Protein 2C2U (pdb70)

CATH classification: 1.20.1260.10

Secondary structure (DSSP, 8-state):
-TTGGGB-TT-SSTT-TT---TTS-HHHHHHHHHHHHHHHHHHHHHHHHHHHHHHH--STTHHHHHHHHHHHHHHHTHHHHHHHHHHHHTTB----SHHHHHHH-SSPPPSS----HHHHHHHHHHHHHHHHHHHHHHHHHHHHTT-HHHHHHHHHHHHHHHHHHHHHHHHH--TT--

Sequence (178 aa):
GGADHADAAHLGTVNNALVNHHYLEEKEFQTVAETLQRNLATTISLYLKFKKYHWDIRGRFFRDLHLAYDEFIAEIFPSIDEQAERLVALGGSPLAAPADLARYSTVQVPQETVRDARTQVADLVQDLSRVGKGYRDDSQACDEANDPVTADMYNGYAATIDKIRWMLQAIMDDERLD

Nearest PDB structures (foldseek):
  2c2f-assembly1_A  TM=1.002E+00  e=1.610E-27  Deinococcus radiodurans R1 = ATCC 13939 = DSM 20539
  1moj-assembly1_A  TM=9.124E-01  e=1.039E-08  Halobacterium salinarum
  2vxx-assembly1_B  TM=9.238E-01  e=4.835E-08  Synechococcus elongatus
  5hjf-assembly1_D  TM=8.977E-01  e=7.286E-08  Nostoc punctiforme
  6lkp-assembly1_C  TM=9.165E-01  e=3.060E-07  Leptolyngbya sp. O-77

Foldseek 3Di:
DQQPVFAQQDDPDPPRPPFAQPPFDPVLLNLLNLLLQLLLLQLVLLLLQLVLCLVQADDDCNVVRVVLSVVLNVVRVVVNVVSQVVSVVRRTHHDDDPVSSVVRYPADHDPDRDHALLVSLVNLLVSLVVSLVSLQVSLVSSVVSVRNPVSVVSVVNSVSSVVSSVVSVVVNPDPVRD

InterPro domains:
  IPR002177 DNA-binding protein Dps [PR01346] (83-99)
  IPR002177 DNA-binding protein Dps [PR01346] (107-123)
  IPR002177 DNA-binding protein Dps [PR01346] (179-197)
  IPR002177 DNA-binding protein Dps [PTHR42932] (3-206)
  IPR002177 DNA-binding protein Dps [cd01043] (63-199)
  IPR008331 Ferritin/DPS domain [PF00210] (63-203)
  IPR009078 Ferritin-like superfamily [SSF47240] (59-201)
  IPR012347 Ferritin-like [G3DSA:1.20.1260.10] (30-207)
  IPR023188 DNA-binding protein Dps, conserved site [PS00818] (83-99)

Organism: Deinococcus radiodurans (strain ATCC 13939 / DSM 20539 / JCM 16871 / CCUG 27074 / LMG 4051 / NBRC 15346 / NCIMB 9279 / VKM B-1422 / R1) (NCBI:txid243230)

Radius of gyration: 17.75 Å; Cα contacts (8 Å, |Δi|>4): 241; chains: 1; bounding box: 43×53×24 Å

Structure (mmCIF, N/CA/C/O backbone):
data_2C2U
#
_entry.id   2C2U
#
_cell.length_a   90.369
_cell.length_b   90.369
_cell.length_c   90.369
_cell.angle_alpha   90.00
_cell.angle_beta   90.00
_cell.angle_gamma   90.00
#
_symmetry.space_group_name_H-M   'P 2 3'
#
loop_
_entity.id
_entity.type
_entity.pdbx_description
1 polymer 'DNA-BINDING STRESS RESPONSE PROTEIN'
2 non-polymer 'SULFATE ION'
3 non-polymer 'ZINC ION'
4 non-polymer 'FE (III) ION'
5 water water
#
loop_
_atom_site.group_PDB
_atom_site.id
_atom_site.type_symbol
_atom_site.label_atom_id
_atom_site.label_alt_id
_atom_site.label_comp_id
_atom_site.label_asym_id
_atom_site.label_entity_id
_atom_site.label_seq_id
_atom_site.pdbx_PDB_ins_code
_atom_site.Cartn_x
_atom_site.Cartn_y
_atom_site.Cartn_z
_atom_site.occupancy
_atom_site.B_iso_or_equiv
_atom_site.auth_seq_id
_atom_site.auth_comp_id
_atom_site.auth_asym_id
_atom_site.auth_atom_id
_atom_site.pdbx_PDB_model_num
ATOM 1 N N . GLY A 1 30 ? 37.573 21.731 1.668 0.50 29.14 30 GLY A N 1
ATOM 2 C CA . GLY A 1 30 ? 36.506 22.464 2.378 0.50 27.62 30 GLY A CA 1
ATOM 3 C C . GLY A 1 30 ? 36.695 23.964 2.428 0.50 24.99 30 GLY A C 1
ATOM 4 O O . GLY A 1 30 ? 37.707 24.542 1.960 0.50 25.34 30 GLY A O 1
ATOM 5 N N . GLY A 1 31 ? 35.722 24.579 3.057 0.50 20.57 31 GLY A N 1
ATOM 6 C CA . GLY A 1 31 ? 35.622 26.024 3.091 0.50 16.95 31 GLY A CA 1
ATOM 7 C C . GLY A 1 31 ? 36.561 26.704 4.076 0.50 13.78 31 GLY A C 1
ATOM 8 O O . GLY A 1 31 ? 36.456 27.904 4.271 0.50 13.07 31 GLY A O 1
ATOM 9 N N . ALA A 1 32 ? 37.453 25.955 4.721 0.75 13.15 32 ALA A N 1
ATOM 10 C CA . ALA A 1 32 ? 38.409 26.549 5.617 0.75 11.50 32 ALA A CA 1
ATOM 11 C C . ALA A 1 32 ? 39.857 26.198 5.217 0.75 10.16 32 ALA A C 1
ATOM 12 O O . ALA A 1 32 ? 40.763 26.244 6.060 0.75 10.98 32 ALA A O 1
ATOM 14 N N . ASP A 1 33 ? 40.116 25.914 3.947 0.75 10.41 33 ASP A N 1
ATOM 15 C CA . ASP A 1 33 ? 41.471 25.533 3.582 0.75 10.55 33 ASP A CA 1
ATOM 16 C C . ASP A 1 33 ? 42.470 26.588 3.946 0.75 9.72 33 ASP A C 1
ATOM 17 O O . ASP A 1 33 ? 43.569 26.255 4.411 0.75 10.71 33 ASP A O 1
ATOM 22 N N . HIS A 1 34 ? 42.068 27.869 3.835 0.75 9.32 34 HIS A N 1
ATOM 23 C CA . HIS A 1 34 ? 42.948 29.001 4.153 0.75 8.81 34 HIS A CA 1
ATOM 24 C C . HIS A 1 34 ? 43.384 29.017 5.599 0.75 8.16 34 HIS A C 1
ATOM 25 O O . HIS A 1 34 ? 44.339 29.718 5.938 0.75 10.00 34 HIS A O 1
ATOM 32 N N . ALA A 1 35 ? 42.616 28.394 6.476 1.00 9.84 35 ALA A N 1
ATOM 33 C CA . ALA A 1 35 ? 42.902 28.363 7.934 1.00 9.44 35 ALA A CA 1
ATOM 34 C C . ALA A 1 35 ? 43.396 27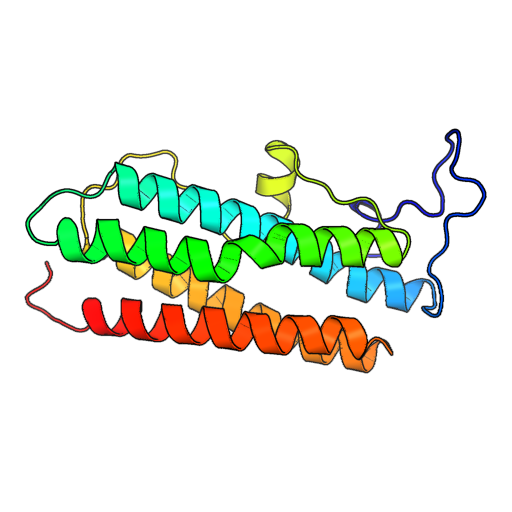.027 8.411 1.00 9.89 35 ALA A C 1
ATOM 35 O O . ALA A 1 35 ? 43.619 26.881 9.577 1.00 10.67 35 ALA A O 1
ATOM 37 N N . ASP A 1 36 ? 43.497 26.017 7.538 1.00 9.36 36 ASP A N 1
ATOM 38 C CA . ASP A 1 36 ? 43.848 24.659 7.947 1.00 9.55 36 ASP A CA 1
ATOM 39 C C . ASP A 1 36 ? 45.352 24.476 7.895 1.00 8.20 36 ASP A C 1
ATOM 40 O O . ASP A 1 36 ? 45.973 24.719 6.892 1.00 10.01 36 ASP A O 1
ATOM 45 N N . ALA A 1 37 ? 45.925 24.044 9.027 1.00 8.44 37 ALA A N 1
ATOM 46 C CA . ALA A 1 37 ? 47.360 23.835 9.141 1.00 8.70 37 ALA A CA 1
ATOM 47 C C . ALA A 1 37 ? 47.751 22.361 9.247 1.00 9.34 37 ALA A C 1
ATOM 48 O O . ALA A 1 37 ? 48.926 22.110 9.431 1.00 11.50 37 ALA A O 1
ATOM 50 N N . ALA A 1 38 ? 46.789 21.434 9.156 1.00 8.48 38 ALA A N 1
ATOM 51 C CA . ALA A 1 38 ? 47.073 20.031 9.437 1.00 9.34 38 ALA A CA 1
ATOM 52 C C . ALA A 1 38 ? 47.673 19.312 8.276 1.00 10.68 38 ALA A C 1
ATOM 53 O O . ALA A 1 38 ? 48.061 18.160 8.431 1.00 14.72 38 ALA A O 1
ATOM 55 N N . HIS A 1 39 ? 47.799 19.928 7.118 1.00 10.02 39 HIS A N 1
ATOM 56 C CA . HIS A 1 39 ? 48.236 19.253 5.893 1.00 12.06 39 HIS A CA 1
ATOM 57 C C . HIS A 1 39 ? 49.408 19.976 5.234 1.00 11.80 39 HIS A C 1
ATOM 58 O O . HIS A 1 39 ? 49.699 19.733 4.092 1.00 14.47 39 HIS A O 1
ATOM 65 N N . LEU A 1 40 ? 50.055 20.867 5.971 1.00 11.91 40 LEU A N 1
ATOM 66 C CA . LEU A 1 40 ? 51.130 21.689 5.440 1.00 12.61 40 LEU A CA 1
ATOM 67 C C . LEU A 1 40 ? 52.365 20.856 5.139 1.00 13.72 40 LEU A C 1
ATOM 68 O O . LEU A 1 40 ? 52.677 19.920 5.857 1.00 15.17 40 LEU A O 1
ATOM 73 N N . GLY A 1 41 ? 53.082 21.220 4.102 1.00 12.89 41 GLY A N 1
ATOM 74 C CA . GLY A 1 41 ? 54.415 20.670 3.799 1.00 16.41 41 GLY A CA 1
ATOM 75 C C . GLY A 1 41 ? 55.457 21.596 4.383 1.00 17.38 41 GLY A C 1
ATOM 76 O O . GLY A 1 41 ? 56.059 22.454 3.691 1.00 19.59 41 GLY A O 1
ATOM 77 N N . THR A 1 42 ? 55.646 21.435 5.704 1.00 18.95 42 THR A N 1
ATOM 78 C CA . THR A 1 42 ? 56.598 22.233 6.470 1.00 17.57 42 THR A CA 1
ATOM 79 C C . THR A 1 42 ? 57.188 21.500 7.675 1.00 14.98 42 THR A C 1
ATOM 80 O O . THR A 1 42 ? 56.819 20.404 7.966 1.00 16.57 42 THR A O 1
ATOM 84 N N . VAL A 1 43 ? 58.113 22.131 8.362 1.00 13.86 43 VAL A N 1
ATOM 85 C CA . VAL A 1 43 ? 58.819 21.592 9.560 1.00 13.57 43 VAL A CA 1
ATOM 86 C C . VAL A 1 43 ? 57.956 21.680 10.780 1.00 10.23 43 VAL A C 1
ATOM 87 O O . VAL A 1 43 ? 57.090 22.544 10.834 1.00 12.45 43 VAL A O 1
ATOM 91 N N . ASN A 1 44 ? 58.180 20.833 11.776 1.00 10.03 44 ASN A N 1
ATOM 92 C CA . ASN A 1 44 ? 57.543 20.970 13.114 1.00 8.68 44 ASN A CA 1
ATOM 93 C C . ASN A 1 44 ? 56.024 20.911 13.011 1.00 8.26 44 ASN A C 1
ATOM 94 O O . ASN A 1 44 ? 55.344 21.497 13.837 1.00 8.94 44 ASN A O 1
ATOM 99 N N . ASN A 1 45 ? 55.507 20.164 12.029 1.00 8.76 45 ASN A N 1
ATOM 100 C CA . ASN A 1 45 ? 54.099 20.108 11.768 1.00 8.79 45 ASN A CA 1
ATOM 101 C C . ASN A 1 45 ? 53.566 18.695 11.728 1.00 9.57 45 ASN A C 1
ATOM 102 O O . ASN A 1 45 ? 52.398 18.486 11.372 1.00 10.96 45 ASN A O 1
ATOM 107 N N . ALA A 1 46 ? 54.392 17.718 12.009 1.00 9.33 46 ALA A N 1
ATOM 108 C CA . ALA A 1 46 ? 54.020 16.337 11.810 1.00 10.82 46 ALA A CA 1
ATOM 109 C C . ALA A 1 46 ? 52.910 15.838 12.692 1.00 10.25 46 ALA A C 1
ATOM 110 O O . ALA A 1 46 ? 52.283 14.810 12.386 1.00 12.69 46 ALA A O 1
ATOM 112 N N . LEU A 1 47 ? 52.661 16.484 13.824 1.00 8.55 47 LEU A N 1
ATOM 113 C CA . LEU A 1 47 ? 51.643 16.047 14.768 1.00 9.30 47 LEU A CA 1
ATOM 114 C C . LEU A 1 47 ? 50.310 16.792 14.602 1.00 9.46 47 LEU A C 1
ATOM 115 O O . LEU A 1 47 ? 49.324 16.425 15.247 1.00 10.46 47 LEU A O 1
ATOM 120 N N . VAL A 1 48 ? 50.298 17.851 13.829 1.00 8.59 48 VAL A N 1
ATOM 121 C CA . VAL A 1 48 ? 49.095 18.708 13.753 1.00 7.69 48 VAL A CA 1
ATOM 122 C C . VAL A 1 48 ? 47.921 17.891 13.211 1.00 7.64 48 VAL A C 1
ATOM 123 O O . VAL A 1 48 ? 48.039 17.193 12.200 1.00 9.21 48 VAL A O 1
ATOM 127 N N . ASN A 1 49 ? 46.773 18.011 13.889 1.00 7.62 49 ASN A N 1
ATOM 128 C CA . ASN A 1 49 ? 45.587 17.331 13.487 1.00 7.84 49 ASN A CA 1
ATOM 129 C C . ASN A 1 49 ? 44.381 18.074 13.959 1.00 7.39 49 ASN A C 1
ATOM 130 O O . ASN A 1 49 ? 44.509 19.129 14.592 1.00 6.91 49 ASN A O 1
ATOM 135 N N . HIS A 1 50 ? 43.181 17.547 13.666 1.00 7.38 50 HIS A N 1
ATOM 136 C CA . HIS A 1 50 ? 41.955 18.210 14.066 1.00 7.33 50 HIS A CA 1
ATOM 137 C C . HIS A 1 50 ? 41.312 17.628 15.293 1.00 6.67 50 HIS A C 1
ATOM 138 O O . HIS A 1 50 ? 40.120 17.817 15.531 1.00 7.35 50 HIS A O 1
ATOM 145 N N . HIS A 1 51 ? 42.097 16.932 16.099 1.00 7.46 51 HIS A N 1
ATOM 146 C CA . HIS A 1 51 ? 41.634 16.517 17.418 1.00 7.57 51 HIS A CA 1
ATOM 147 C C . HIS A 1 51 ? 40.392 15.656 17.224 1.00 7.94 51 HIS A C 1
ATOM 148 O O . HIS A 1 51 ? 40.436 14.708 16.452 1.00 8.88 51 HIS A O 1
ATOM 155 N N . TYR A 1 52 ? 39.302 15.930 17.948 1.00 7.90 52 TYR A N 1
ATOM 156 C CA . TYR A 1 52 ? 38.117 15.112 17.871 1.00 7.90 52 TYR A CA 1
ATOM 157 C C . TYR A 1 52 ? 37.197 15.460 16.751 1.00 7.86 52 TYR A C 1
ATOM 158 O O . TYR A 1 52 ? 36.130 14.830 16.652 1.00 10.37 52 TYR A O 1
ATOM 167 N N . LEU A 1 53 ? 37.531 16.419 15.905 1.00 7.54 53 LEU A N 1
ATOM 168 C CA . LEU A 1 53 ? 36.673 16.801 14.751 1.00 7.26 53 LEU A CA 1
ATOM 169 C C . LEU A 1 53 ? 37.083 16.020 13.526 1.00 7.67 53 LEU A C 1
ATOM 170 O O . LEU A 1 53 ? 38.238 15.862 13.209 1.00 8.72 53 LEU A O 1
ATOM 175 N N . GLU A 1 54 ? 36.062 15.583 12.789 1.00 8.20 54 GLU A N 1
ATOM 176 C CA . GLU A 1 54 ? 36.277 15.073 11.444 1.00 9.38 54 GLU A CA 1
ATOM 177 C C . GLU A 1 54 ? 36.713 16.217 10.539 1.00 8.35 54 GLU A C 1
ATOM 178 O O . GLU A 1 54 ? 36.438 17.387 10.849 1.00 8.11 54 GLU A O 1
ATOM 189 N N . GLU A 1 55 ? 37.284 15.893 9.403 1.00 8.81 55 GLU A N 1
ATOM 190 C CA . GLU A 1 55 ? 37.775 16.926 8.503 1.00 9.22 55 GLU A CA 1
ATOM 191 C C . GLU A 1 55 ? 36.680 17.933 8.146 1.00 9.07 55 GLU A C 1
ATOM 192 O O . GLU A 1 55 ? 36.929 19.146 8.193 1.00 9.31 55 GLU A O 1
ATOM 198 N N . LYS A 1 56 ? 35.493 17.469 7.739 1.00 9.40 56 LYS A N 1
ATOM 199 C CA . LYS A 1 56 ? 34.452 18.402 7.330 1.00 10.03 56 LYS A CA 1
ATOM 200 C C . LYS A 1 56 ? 33.941 19.244 8.481 1.00 8.10 56 LYS A C 1
ATOM 201 O O . LYS A 1 56 ? 33.576 20.411 8.308 1.00 9.44 56 LYS A O 1
ATOM 207 N N . GLU A 1 57 ? 33.950 18.680 9.685 1.00 7.85 57 GLU A N 1
ATOM 208 C CA . GLU A 1 57 ? 33.560 19.413 10.873 1.00 7.01 57 GLU A CA 1
ATOM 209 C C . GLU A 1 57 ? 34.585 20.529 11.153 1.00 7.38 57 GLU A C 1
ATOM 210 O O . GLU A 1 57 ? 34.208 21.683 11.430 1.00 6.98 57 GLU A O 1
ATOM 216 N N . PHE A 1 58 ? 35.877 20.201 11.053 1.00 6.45 58 PHE A N 1
ATOM 217 C CA . PHE A 1 58 ? 36.874 21.228 11.187 1.00 6.82 58 PHE A CA 1
ATOM 218 C C . PHE A 1 58 ? 36.658 22.315 10.148 1.00 7.00 58 PHE A C 1
ATOM 219 O O . PHE A 1 58 ? 36.783 23.502 10.443 1.00 7.30 58 PHE A O 1
ATOM 227 N N . GLN A 1 59 ? 36.407 21.948 8.896 1.00 7.29 59 GLN A N 1
ATOM 228 C CA . GLN A 1 59 ? 36.212 22.970 7.882 1.00 8.24 59 GLN A CA 1
ATOM 229 C C . GLN A 1 59 ? 35.122 23.926 8.250 1.00 7.86 59 GLN A C 1
ATOM 230 O O . GLN A 1 59 ? 35.244 25.142 8.121 1.00 8.79 59 GLN A O 1
ATOM 236 N N . THR A 1 60 ? 33.994 23.394 8.746 1.00 7.63 60 THR A N 1
ATOM 237 C CA . THR A 1 60 ? 32.867 24.243 9.174 1.00 7.73 60 THR A CA 1
ATOM 238 C C . THR A 1 60 ? 33.272 25.168 10.318 1.00 6.85 60 THR A C 1
ATOM 239 O O . THR A 1 60 ? 33.089 26.388 10.275 1.00 7.19 60 THR A O 1
ATOM 243 N N . VAL A 1 61 ? 33.873 24.596 11.357 1.00 6.30 61 VAL A N 1
ATOM 244 C CA . VAL A 1 61 ? 34.211 25.375 12.529 1.00 6.05 61 VAL A CA 1
ATOM 245 C C . VAL A 1 61 ? 35.313 26.385 12.215 1.00 6.02 61 VAL A C 1
ATOM 246 O O . VAL A 1 61 ? 35.224 27.552 12.631 1.00 5.94 61 VAL A O 1
ATOM 250 N N . ALA A 1 62 ? 36.348 25.969 11.522 1.00 5.92 62 ALA A N 1
ATOM 251 C CA . ALA A 1 62 ? 37.456 26.836 11.251 1.00 6.15 62 ALA A CA 1
ATOM 252 C C . ALA A 1 62 ? 37.094 28.029 10.361 1.00 7.00 62 ALA A C 1
ATOM 253 O O . ALA A 1 62 ? 37.638 29.135 10.529 1.00 6.30 62 ALA A O 1
ATOM 255 N N . GLU A 1 63 ? 36.156 27.831 9.412 1.00 6.39 63 GLU A N 1
ATOM 256 C CA . GLU A 1 63 ? 35.716 28.966 8.605 1.00 5.98 63 GLU A CA 1
ATOM 257 C C . GLU A 1 63 ? 35.130 30.041 9.547 1.00 6.08 63 GLU A C 1
ATOM 258 O O . GLU A 1 63 ? 35.403 31.227 9.425 1.00 6.66 63 GLU A O 1
ATOM 264 N N . THR A 1 64 ? 34.362 29.591 10.537 1.00 5.38 64 THR A N 1
ATOM 265 C CA . THR A 1 64 ? 33.785 30.545 11.474 1.00 5.84 64 THR A CA 1
ATOM 266 C C . THR A 1 64 ? 34.852 31.232 12.323 1.00 5.14 64 THR A C 1
ATOM 267 O O . THR A 1 64 ? 34.782 32.454 12.547 1.00 5.41 64 THR A O 1
ATOM 271 N N . LEU A 1 65 ? 35.814 30.471 12.818 1.00 5.26 65 LEU A N 1
ATOM 272 C CA . LEU A 1 65 ? 36.820 31.063 13.700 1.00 5.10 65 LEU A CA 1
ATOM 273 C C . LEU A 1 65 ? 37.691 32.068 12.970 1.00 5.31 65 LEU A C 1
ATOM 274 O O . LEU A 1 65 ? 37.974 33.149 13.514 1.00 5.54 65 LEU A O 1
ATOM 279 N N . GLN A 1 66 ? 38.129 31.730 11.767 1.00 5.58 66 GLN A N 1
ATOM 280 C CA . GLN A 1 66 ? 38.963 32.698 11.037 1.00 5.52 66 GLN A CA 1
ATOM 281 C C . GLN A 1 66 ? 38.207 33.968 10.673 1.00 5.56 66 GLN A C 1
ATOM 282 O O . GLN A 1 66 ? 38.721 35.070 10.794 1.00 5.68 66 GLN A O 1
ATOM 288 N N . ARG A 1 67 ? 36.953 33.775 10.253 1.00 5.65 67 ARG A N 1
ATOM 289 C CA . ARG A 1 67 ? 36.115 34.945 9.910 1.00 5.76 67 ARG A CA 1
ATOM 290 C C . ARG A 1 67 ? 35.897 35.812 11.169 1.00 5.33 67 ARG A C 1
ATOM 291 O O . ARG A 1 67 ? 36.051 37.026 11.135 1.00 5.74 67 ARG A O 1
ATOM 299 N N . ASN A 1 68 ? 35.473 35.171 12.254 1.00 5.13 68 ASN A N 1
ATOM 300 C CA . ASN A 1 68 ? 35.213 35.956 13.465 1.00 5.29 68 ASN A CA 1
ATOM 301 C C . ASN A 1 68 ? 36.486 36.578 14.040 1.00 4.61 68 ASN A C 1
ATOM 302 O O . ASN A 1 68 ? 36.410 37.689 14.561 1.00 5.18 68 ASN A O 1
ATOM 307 N N . LEU A 1 69 ? 37.626 35.913 13.933 1.00 5.29 69 LEU A N 1
ATOM 308 C CA . LEU A 1 69 ? 38.884 36.505 14.376 1.00 4.87 69 LEU A CA 1
ATOM 309 C C . LEU A 1 69 ? 39.158 37.775 13.579 1.00 4.84 69 LEU A C 1
ATOM 310 O O . LEU A 1 69 ? 39.489 38.837 14.134 1.00 5.23 69 LEU A O 1
ATOM 315 N N . ALA A 1 70 ? 39.074 37.695 12.259 1.00 4.80 70 ALA A N 1
ATOM 316 C CA . ALA A 1 70 ? 39.336 38.834 11.376 1.00 5.28 70 ALA A CA 1
ATOM 317 C C . ALA A 1 70 ? 38.362 39.973 11.678 1.00 4.67 70 ALA A C 1
ATOM 318 O O . ALA A 1 70 ? 38.707 41.150 11.695 1.00 5.03 70 ALA A O 1
ATOM 320 N N . THR A 1 71 ? 37.099 39.601 11.901 1.00 4.96 71 THR A N 1
ATOM 321 C CA . THR A 1 71 ? 36.037 40.580 12.226 1.00 5.36 71 THR A CA 1
ATOM 322 C C . THR A 1 71 ? 36.326 41.283 13.576 1.00 4.92 71 THR A C 1
ATOM 323 O O . THR A 1 71 ? 36.149 42.479 13.706 1.00 5.47 71 THR A O 1
ATOM 327 N N . THR A 1 72 ? 36.749 40.509 14.594 1.00 4.93 72 THR A N 1
ATOM 328 C CA . THR A 1 72 ? 37.019 41.055 15.912 1.00 4.47 72 THR A CA 1
ATOM 329 C C . THR A 1 72 ? 38.176 42.059 15.839 1.00 4.83 72 THR A C 1
ATOM 330 O O . THR A 1 72 ? 38.121 43.158 16.431 1.00 5.03 72 THR A O 1
ATOM 334 N N . ILE A 1 73 ? 39.267 41.657 15.189 1.00 4.75 73 ILE A N 1
ATOM 335 C CA . ILE A 1 73 ? 40.424 42.531 15.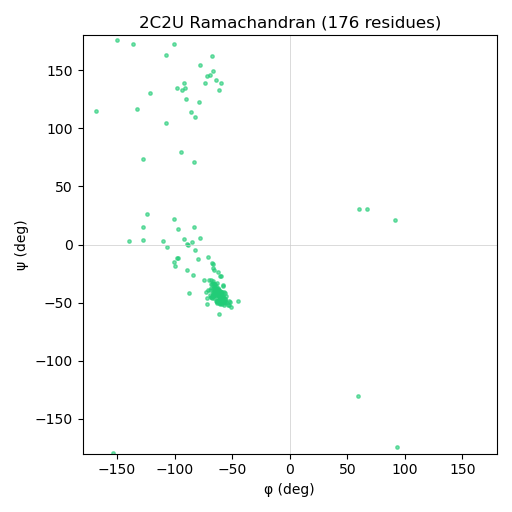048 1.00 4.51 73 ILE A CA 1
ATOM 336 C C . ILE A 1 73 ? 39.993 43.785 14.304 1.00 5.01 73 ILE A C 1
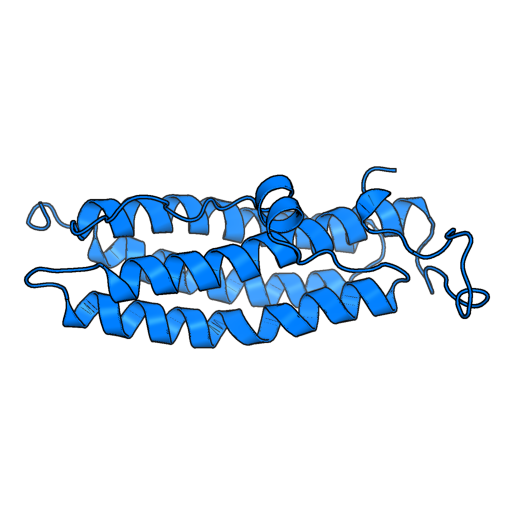ATOM 337 O O . ILE A 1 73 ? 40.36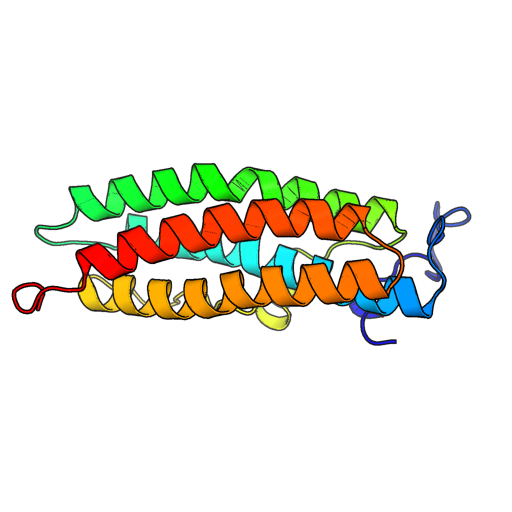2 44.894 14.665 1.00 4.83 73 ILE A O 1
ATOM 342 N N . SER A 1 74 ? 39.178 43.634 13.258 1.00 5.10 74 SER A N 1
ATOM 343 C CA . SER A 1 74 ? 38.678 44.770 12.504 1.00 4.94 74 SER A CA 1
ATOM 344 C C . SER A 1 74 ? 37.778 45.672 13.331 1.00 4.77 74 SER A C 1
ATOM 345 O O . SER A 1 74 ? 37.857 46.878 13.188 1.00 5.47 74 SER A O 1
ATOM 348 N N . LEU A 1 75 ? 36.965 45.105 14.227 1.00 5.17 75 LEU A N 1
ATOM 349 C CA . LEU A 1 75 ? 36.177 45.933 15.127 1.00 5.36 75 LEU A CA 1
ATOM 350 C C . LEU A 1 75 ? 37.073 46.699 16.090 1.00 4.92 75 LEU A C 1
ATOM 351 O O . LEU A 1 75 ? 36.778 47.872 16.384 1.00 5.48 75 LEU A O 1
ATOM 356 N N . TYR A 1 76 ? 38.110 46.098 16.600 1.00 5.27 76 TYR A N 1
ATOM 357 C CA . TYR A 1 76 ? 39.123 46.874 17.389 1.00 4.93 76 TYR A CA 1
ATOM 358 C C . TYR A 1 76 ? 39.623 48.043 16.625 1.00 5.03 76 TYR A C 1
ATOM 359 O O . TYR A 1 76 ? 39.607 49.180 17.124 1.00 5.39 76 TYR A O 1
ATOM 368 N N . LEU A 1 77 ? 40.072 47.817 15.397 1.00 5.04 77 LEU A N 1
ATOM 369 C CA . LEU A 1 77 ? 40.663 48.895 14.613 1.00 5.09 77 LEU A CA 1
ATOM 370 C C . LEU A 1 77 ? 39.635 49.966 14.293 1.00 5.26 77 LEU A C 1
ATOM 371 O O . LEU A 1 77 ? 39.930 51.173 14.279 1.00 5.55 77 LEU A O 1
ATOM 376 N N . LYS A 1 78 ? 38.382 49.545 14.018 1.00 5.22 78 LYS A N 1
ATOM 377 C CA . LYS A 1 78 ? 37.298 50.494 13.671 1.00 4.61 78 LYS A CA 1
ATOM 378 C C . LYS A 1 78 ? 36.849 51.300 14.883 1.00 4.97 78 LYS A C 1
ATOM 379 O O . LYS A 1 78 ? 36.675 52.511 14.741 1.00 5.25 78 LYS A O 1
ATOM 385 N N . PHE A 1 79 ? 36.632 50.651 16.013 1.00 4.87 79 PHE A N 1
ATOM 386 C CA . PHE A 1 79 ? 36.315 51.385 17.214 1.00 4.67 79 PHE A CA 1
ATOM 387 C C . PHE A 1 79 ? 37.431 52.384 17.513 1.00 4.53 79 PHE A C 1
ATOM 388 O O . PHE A 1 79 ? 37.141 53.519 17.905 1.00 5.04 79 PHE A O 1
ATOM 396 N N . LYS A 1 80 ? 38.701 52.005 17.334 1.00 4.39 80 LYS A N 1
ATOM 397 C CA . LYS A 1 80 ? 39.779 52.950 17.598 1.00 5.40 80 LYS A CA 1
ATOM 398 C C . LYS A 1 80 ? 39.738 54.104 16.606 1.00 5.20 80 LYS A C 1
ATOM 399 O O . LYS A 1 80 ? 39.876 55.270 17.009 1.00 5.44 80 LYS A O 1
ATOM 405 N N . LYS A 1 81 ? 39.576 53.817 15.322 1.00 5.12 81 LYS A N 1
ATOM 406 C CA . LYS A 1 81 ? 39.575 54.931 14.364 1.00 6.24 81 LYS A CA 1
ATOM 407 C C . LYS A 1 81 ? 38.419 55.868 14.614 1.00 5.49 81 LYS A C 1
ATOM 408 O O . LYS A 1 81 ? 38.604 57.073 14.595 1.00 5.51 81 LYS A O 1
ATOM 414 N N . TYR A 1 82 ? 37.259 55.408 14.914 1.00 5.08 82 TYR A N 1
ATOM 415 C CA . TYR A 1 82 ? 36.158 56.286 15.241 1.00 5.31 82 TYR A CA 1
ATOM 416 C C . TYR A 1 82 ? 36.355 57.009 16.572 1.00 5.08 82 TYR A C 1
ATOM 417 O O . TYR A 1 82 ? 35.995 58.183 16.680 1.00 5.83 82 TYR A O 1
ATOM 426 N N . HIS A 1 83 ? 36.988 56.365 17.549 1.00 4.86 83 HIS A N 1
ATOM 427 C CA . HIS A 1 83 ? 37.333 57.005 18.817 1.00 5.60 83 HIS A CA 1
ATOM 428 C C . HIS A 1 83 ? 38.378 58.114 18.606 1.00 5.51 83 HIS A C 1
ATOM 429 O O . HIS A 1 83 ? 38.315 59.155 19.276 1.00 5.84 83 HIS A O 1
ATOM 436 N N . TRP A 1 84 ? 39.329 57.926 17.687 1.00 5.29 84 TRP A N 1
ATOM 437 C CA . TRP A 1 84 ? 40.315 58.945 17.406 1.00 5.24 84 TRP A CA 1
ATOM 438 C C . TRP A 1 84 ? 39.741 60.117 16.605 1.00 5.35 84 TRP A C 1
ATOM 439 O O . TRP A 1 84 ? 40.170 61.249 16.794 1.00 5.53 84 TRP A O 1
ATOM 450 N N . ASP A 1 85 ? 38.727 59.823 15.770 1.00 4.96 85 ASP A N 1
ATOM 451 C CA . ASP A 1 85 ? 38.225 60.797 14.795 1.00 5.24 85 ASP A CA 1
ATOM 452 C C . ASP A 1 85 ? 36.968 61.541 15.193 1.00 5.47 85 ASP A C 1
ATOM 453 O O . ASP A 1 85 ? 36.707 62.603 14.656 1.00 5.84 85 ASP A O 1
ATOM 458 N N . ILE A 1 86 ? 36.196 61.050 16.168 1.00 5.29 86 ILE A N 1
ATOM 459 C CA . ILE A 1 86 ? 34.950 61.709 16.539 1.00 5.32 86 ILE A CA 1
ATOM 460 C C . ILE A 1 86 ? 35.272 63.154 16.992 1.00 5.05 86 ILE A C 1
ATOM 461 O O . ILE A 1 86 ? 36.204 63.417 17.748 1.00 5.15 86 ILE A O 1
ATOM 466 N N . ARG A 1 87 ? 34.400 64.075 16.565 1.00 5.38 87 ARG A N 1
ATOM 467 C CA . ARG A 1 87 ? 34.406 65.428 17.056 1.00 5.62 87 ARG A CA 1
ATOM 468 C C . ARG A 1 87 ? 32.961 65.855 17.330 1.00 5.95 87 ARG A C 1
ATOM 469 O O . ARG A 1 87 ? 32.012 65.153 16.945 1.00 7.42 87 ARG A O 1
ATOM 477 N N . GLY A 1 88 ? 32.812 67.020 17.932 1.00 5.76 88 GLY A N 1
ATOM 478 C CA . GLY A 1 88 ? 31.511 67.582 18.258 1.00 6.52 88 GLY A CA 1
ATOM 479 C C . GLY A 1 88 ? 31.074 67.234 19.652 1.00 6.10 88 GLY A C 1
ATOM 480 O O . GLY A 1 88 ? 31.801 66.637 20.450 1.00 6.51 88 GLY A O 1
ATOM 481 N N . ARG A 1 89 ? 29.832 67.632 19.953 1.00 6.64 89 ARG A N 1
ATOM 482 C CA . ARG A 1 89 ? 29.359 67.682 21.326 1.00 7.99 89 ARG A CA 1
ATOM 483 C C . ARG A 1 89 ? 29.123 66.317 21.969 1.00 8.16 89 ARG A C 1
ATOM 484 O O . ARG A 1 89 ? 28.978 66.252 23.181 1.00 8.85 89 ARG A O 1
ATOM 492 N N . PHE A 1 90 ? 29.143 65.230 21.179 1.00 7.41 90 PHE A N 1
ATOM 493 C CA . PHE A 1 90 ? 29.067 63.858 21.670 1.00 8.07 90 PHE A CA 1
ATOM 494 C C . PHE A 1 90 ? 30.440 63.196 21.800 1.00 6.75 90 PHE A C 1
ATOM 495 O O . PHE A 1 90 ? 30.528 62.012 22.041 1.00 6.99 90 PHE A O 1
ATOM 503 N N . PHE A 1 91 ? 31.512 63.987 21.729 1.00 6.54 91 PHE A N 1
ATOM 504 C CA . PHE A 1 91 ? 32.829 63.478 21.866 1.00 6.19 91 PHE A CA 1
ATOM 505 C C . PHE A 1 91 ? 33.011 62.620 23.099 1.00 6.74 91 PHE A C 1
ATOM 506 O O . PHE A 1 91 ? 33.517 61.497 23.019 1.00 7.07 91 PHE A O 1
ATOM 514 N N . ARG A 1 92 ? 32.664 63.114 24.285 1.00 6.21 92 ARG A N 1
ATOM 515 C CA . ARG A 1 92 ? 32.906 62.301 25.482 1.00 8.24 92 ARG A CA 1
ATOM 516 C C . ARG A 1 92 ? 32.082 61.069 25.480 1.00 7.94 92 ARG A C 1
ATOM 517 O O . ARG A 1 92 ? 32.550 59.985 25.866 1.00 10.38 92 ARG A O 1
ATOM 532 N N . ASP A 1 93 ? 30.815 61.167 25.066 1.00 7.08 93 ASP A N 1
ATOM 533 C CA . ASP A 1 93 ? 29.930 59.993 25.026 1.00 7.52 93 ASP A CA 1
ATOM 534 C C . ASP A 1 93 ? 30.579 58.852 24.237 1.00 6.59 93 ASP A C 1
ATOM 535 O O . ASP A 1 93 ? 30.664 57.719 24.694 1.00 8.25 93 ASP A O 1
ATOM 540 N N . LEU A 1 94 ? 31.014 59.177 23.034 1.00 6.26 94 LEU A N 1
ATOM 541 C CA . LEU A 1 94 ? 31.442 58.147 22.100 1.00 5.26 94 LEU A CA 1
ATOM 542 C C . LEU A 1 94 ? 32.905 57.779 22.247 1.00 5.57 94 LEU A C 1
ATOM 543 O O . LEU A 1 94 ? 33.261 56.602 22.187 1.00 5.98 94 LEU A O 1
ATOM 548 N N . HIS A 1 95 ? 33.781 58.763 22.443 1.00 5.38 95 HIS A N 1
ATOM 549 C CA . HIS A 1 95 ? 35.178 58.489 22.656 1.00 5.93 95 HIS A CA 1
ATOM 550 C C . HIS A 1 95 ? 35.355 57.456 23.778 1.00 5.48 95 HIS A C 1
ATOM 551 O O . HIS A 1 95 ? 36.077 56.467 23.645 1.00 6.28 95 HIS A O 1
ATOM 558 N N . LEU A 1 96 ? 34.674 57.713 24.902 1.00 5.78 96 LEU A N 1
ATOM 559 C CA . LEU A 1 96 ? 34.795 56.797 26.065 1.00 5.25 96 LEU A CA 1
ATOM 560 C C . LEU A 1 96 ? 34.056 55.510 25.799 1.00 4.72 96 LEU A C 1
ATOM 561 O O . LEU A 1 96 ? 34.574 54.442 26.138 1.00 5.85 96 LEU A O 1
ATOM 570 N N . ALA A 1 97 ? 32.886 55.532 25.201 1.00 5.22 97 ALA A N 1
ATOM 571 C CA . ALA A 1 97 ? 32.124 54.296 24.979 1.00 5.36 97 ALA A CA 1
ATOM 572 C C . ALA A 1 97 ? 32.907 53.338 24.131 1.00 5.05 97 ALA A C 1
ATOM 573 O O . ALA A 1 97 ? 32.963 52.145 24.399 1.00 5.01 97 ALA A O 1
ATOM 575 N N . TYR A 1 98 ? 33.517 53.828 23.035 1.00 5.24 98 TYR A N 1
ATOM 576 C CA . TYR A 1 98 ? 34.256 52.928 22.146 1.00 5.14 98 TYR A CA 1
ATOM 577 C C . TYR A 1 98 ? 35.357 52.242 22.868 1.00 4.74 98 TYR A C 1
ATOM 578 O O . TYR A 1 98 ? 35.604 51.056 22.584 1.00 5.41 98 TYR A O 1
ATOM 587 N N . ASP A 1 99 ? 36.096 52.914 23.738 1.00 5.12 99 ASP A N 1
ATOM 588 C CA . ASP A 1 99 ? 37.118 52.247 24.520 1.00 5.62 99 ASP A CA 1
ATOM 589 C C . ASP A 1 99 ? 36.550 51.196 25.441 1.00 5.02 99 ASP A C 1
ATOM 590 O O . ASP A 1 99 ? 37.140 50.116 25.611 1.00 5.94 99 ASP A O 1
ATOM 599 N N . GLU A 1 100 ? 35.391 51.437 26.048 1.00 5.29 100 GLU A N 1
ATOM 600 C CA . GLU A 1 100 ? 34.750 50.424 26.883 1.00 6.10 100 GLU A CA 1
ATOM 601 C C . GLU A 1 100 ? 34.376 49.222 26.062 1.00 5.54 100 GLU A C 1
ATOM 602 O O . GLU A 1 100 ? 34.538 48.073 26.494 1.00 5.92 100 GLU A O 1
ATOM 613 N N . PHE A 1 101 ? 33.865 49.444 24.849 1.00 5.01 101 PHE A N 1
ATOM 614 C CA . PHE A 1 101 ? 33.461 48.333 23.978 1.00 5.41 101 PHE A CA 1
ATOM 615 C C . PHE A 1 101 ? 34.672 47.509 23.536 1.00 5.31 101 PHE A C 1
ATOM 616 O O . PHE A 1 101 ? 34.617 46.294 23.530 1.00 5.86 101 PHE A O 1
ATOM 624 N N . ILE A 1 102 ? 35.771 48.180 23.212 1.00 5.08 102 ILE A N 1
ATOM 625 C CA . ILE A 1 102 ? 37.007 47.491 22.905 1.00 5.43 102 ILE A CA 1
ATOM 626 C C . ILE A 1 102 ? 37.404 46.593 24.065 1.00 5.84 102 ILE A C 1
ATOM 627 O O . ILE A 1 102 ? 37.797 45.450 23.875 1.00 6.20 102 ILE A O 1
ATOM 632 N N . ALA A 1 103 ? 37.357 47.105 25.295 1.00 5.90 103 ALA A N 1
ATOM 633 C CA . ALA A 1 103 ? 37.746 46.313 26.445 1.00 6.45 103 ALA A CA 1
ATOM 634 C C . ALA A 1 103 ? 36.922 45.029 26.566 1.00 6.74 103 ALA A C 1
ATOM 635 O O . ALA A 1 103 ? 37.438 44.001 26.962 1.00 8.10 103 ALA A O 1
ATOM 637 N N . GLU A 1 104 ? 35.651 45.113 26.206 1.00 5.75 104 GLU A N 1
ATOM 638 C CA . GLU A 1 104 ? 34.769 43.951 26.240 1.00 6.71 104 GLU A CA 1
ATOM 639 C C . GLU A 1 104 ? 35.136 42.946 25.185 1.00 6.39 104 GLU A C 1
ATOM 640 O O . GLU A 1 104 ? 35.065 41.733 25.480 1.00 8.73 104 GLU A O 1
ATOM 656 N N . ILE A 1 105 ? 35.433 43.359 23.962 1.00 5.79 105 ILE A N 1
ATOM 657 C CA . ILE A 1 105 ? 35.651 42.409 22.861 1.00 5.20 105 ILE A CA 1
ATOM 658 C C . ILE A 1 105 ? 37.092 41.954 22.733 1.00 6.17 105 ILE A C 1
ATOM 659 O O . ILE A 1 105 ? 37.380 40.923 22.136 1.00 6.08 105 ILE A O 1
ATOM 664 N N . PHE A 1 106 ? 38.058 42.721 23.251 1.00 5.42 106 PHE A N 1
ATOM 665 C CA . PHE A 1 106 ? 39.449 42.457 22.938 1.00 5.41 106 PHE A CA 1
ATOM 666 C C . PHE A 1 106 ? 39.917 41.075 23.365 1.00 5.38 106 PHE A C 1
ATOM 667 O O . PHE A 1 106 ? 40.659 40.430 22.590 1.00 5.61 106 PHE A O 1
ATOM 675 N N . PRO A 1 107 ? 39.534 40.562 24.550 1.00 5.41 107 PRO A N 1
ATOM 676 C CA . PRO A 1 107 ? 40.059 39.272 24.945 1.00 6.13 107 PRO A CA 1
ATOM 677 C C . PRO A 1 107 ? 39.689 38.170 23.948 1.00 5.57 107 PRO A C 1
ATOM 678 O O . PRO A 1 107 ? 40.390 37.142 23.863 1.00 6.15 107 PRO A O 1
ATOM 682 N N . SER A 1 108 ? 38.581 38.321 23.222 1.00 5.10 108 SER A N 1
ATOM 683 C CA . SER A 1 108 ? 38.152 37.285 22.259 1.00 4.84 108 SER A CA 1
ATOM 684 C C . SER A 1 108 ? 39.096 37.149 21.084 1.00 4.86 108 SER A C 1
ATOM 685 O O . SER A 1 108 ? 39.015 36.138 20.382 1.00 4.93 108 SER A O 1
ATOM 688 N N . ILE A 1 109 ? 39.978 38.106 20.840 1.00 4.87 109 ILE A N 1
ATOM 689 C CA . ILE A 1 109 ? 40.937 37.951 19.743 1.00 4.86 109 ILE A CA 1
ATOM 690 C C . ILE A 1 109 ? 41.802 36.725 20.035 1.00 4.85 109 ILE A C 1
ATOM 691 O O . ILE A 1 109 ? 41.844 35.759 19.248 1.00 5.24 109 ILE A O 1
ATOM 696 N N . ASP A 1 110 ? 42.517 36.726 21.161 1.00 5.07 110 ASP A N 1
ATOM 697 C CA . ASP A 1 110 ? 43.374 35.612 21.475 1.00 5.38 110 ASP A CA 1
ATOM 698 C C . ASP A 1 110 ? 42.589 34.333 21.659 1.00 4.94 110 ASP A C 1
ATOM 699 O O . ASP A 1 110 ? 43.017 33.279 21.293 1.00 5.60 110 ASP A O 1
ATOM 708 N N . GLU A 1 111 ? 41.413 34.416 22.285 1.00 5.46 111 GLU A N 1
ATOM 709 C CA . GLU A 1 111 ? 40.621 33.236 22.539 1.00 5.01 111 GLU A CA 1
ATOM 710 C C . GLU A 1 111 ? 40.252 32.549 21.214 1.00 4.79 111 GLU A C 1
ATOM 711 O O . GLU A 1 111 ? 40.351 31.327 21.100 1.00 5.35 111 GLU A O 1
ATOM 717 N N . GLN A 1 112 ? 39.757 33.303 20.235 1.00 4.63 112 GLN A N 1
ATOM 718 C CA . GLN A 1 112 ? 39.340 32.739 18.974 1.00 4.58 112 GLN A CA 1
ATOM 719 C C . GLN A 1 112 ? 40.553 32.200 18.222 1.00 4.49 112 GLN A C 1
ATOM 720 O O . GLN A 1 112 ? 40.490 31.093 17.649 1.00 4.89 112 GLN A O 1
ATOM 726 N N . ALA A 1 113 ? 41.642 32.941 18.178 1.00 4.20 113 ALA A N 1
ATOM 727 C CA . ALA A 1 113 ? 42.831 32.447 17.501 1.00 4.63 113 ALA A CA 1
ATOM 728 C C . ALA A 1 113 ? 43.334 31.179 18.122 1.00 4.68 113 ALA A C 1
ATOM 729 O O . ALA A 1 113 ? 43.672 30.214 17.389 1.00 5.14 113 ALA A O 1
ATOM 731 N N . GLU A 1 114 ? 43.426 31.111 19.440 1.00 4.73 114 GLU A N 1
ATOM 732 C CA . GLU A 1 114 ? 43.941 29.941 20.104 1.00 5.17 114 GLU A CA 1
ATOM 733 C C . GLU A 1 114 ? 43.026 28.758 19.929 1.00 4.50 114 GLU A C 1
ATOM 734 O O . GLU A 1 114 ? 43.497 27.603 19.906 1.00 4.95 114 GLU A O 1
ATOM 745 N N . ARG A 1 115 ? 41.715 28.981 19.864 1.00 4.45 115 ARG A N 1
ATOM 746 C CA . ARG A 1 115 ? 40.786 27.858 19.613 1.00 4.54 115 ARG A CA 1
ATOM 747 C C . ARG A 1 115 ? 41.078 27.250 18.251 1.00 4.59 115 ARG A C 1
ATOM 748 O O . ARG A 1 115 ? 41.102 26.038 18.063 1.00 5.11 115 ARG A O 1
ATOM 756 N N . LEU A 1 116 ? 41.249 28.122 17.247 1.00 4.55 116 LEU A N 1
ATOM 757 C CA . LEU A 1 116 ? 41.596 27.655 15.914 1.00 5.06 116 LEU A CA 1
ATOM 758 C C . LEU A 1 116 ? 42.866 26.860 15.915 1.00 4.96 116 LEU A C 1
ATOM 759 O O . LEU A 1 116 ? 42.933 25.784 15.319 1.00 5.36 116 LEU A O 1
ATOM 764 N N . VAL A 1 117 ? 43.921 27.336 16.578 1.00 4.93 117 VAL A N 1
ATOM 765 C CA . VAL A 1 117 ? 45.154 26.625 16.678 1.00 4.87 117 VAL A CA 1
ATOM 766 C C . VAL A 1 117 ? 44.940 25.254 17.339 1.00 5.83 117 VAL A C 1
ATOM 767 O O . VAL A 1 117 ? 45.446 24.211 16.872 1.00 5.50 117 VAL A O 1
ATOM 771 N N . ALA A 1 118 ? 44.159 25.216 18.420 1.00 5.26 118 ALA A N 1
ATOM 772 C CA . ALA A 1 118 ? 43.938 23.983 19.132 1.00 5.48 118 ALA A CA 1
ATOM 773 C C . ALA A 1 118 ? 43.286 22.921 18.285 1.00 5.49 118 ALA A C 1
ATOM 774 O O . ALA A 1 118 ? 43.411 21.721 18.561 1.00 6.32 118 ALA A O 1
ATOM 776 N N . LEU A 1 119 ? 42.531 23.352 17.291 1.00 5.53 119 LEU A N 1
ATOM 777 C CA . LEU A 1 119 ? 41.824 22.455 16.360 1.00 6.06 119 LEU A CA 1
ATOM 778 C C . LEU A 1 119 ? 42.628 22.125 15.114 1.00 5.98 119 LEU A C 1
ATOM 779 O O . LEU A 1 119 ? 42.078 21.493 14.201 1.00 6.83 119 LEU A O 1
ATOM 784 N N . GLY A 1 120 ? 43.889 22.571 15.022 1.00 5.86 120 GLY A N 1
ATOM 785 C CA . GLY A 1 120 ? 44.743 22.284 13.879 1.00 6.14 120 GLY A CA 1
ATOM 786 C C . GLY A 1 120 ? 44.696 23.302 12.776 1.00 6.48 120 GLY A C 1
ATOM 787 O O . GLY A 1 120 ? 45.033 22.988 11.620 1.00 7.17 120 GLY A O 1
ATOM 788 N N . GLY A 1 121 ? 44.273 24.509 13.095 1.00 6.06 121 GLY A N 1
ATOM 789 C CA . GLY A 1 121 ? 44.300 25.645 12.169 1.00 6.93 121 GLY A CA 1
ATOM 790 C C . GLY A 1 121 ? 45.468 26.558 12.414 1.00 6.50 121 GLY A C 1
ATOM 791 O O . GLY A 1 121 ? 46.237 26.391 13.392 1.00 8.19 121 GLY A O 1
ATOM 792 N N . SER A 1 122 ? 45.664 27.520 11.554 1.00 6.88 122 SER A N 1
ATOM 793 C CA . SER A 1 122 ? 46.641 28.588 11.730 1.00 7.33 122 SER A CA 1
ATOM 794 C C . SER A 1 122 ? 45.929 29.896 11.417 1.00 7.02 122 SER A C 1
ATOM 795 O O . SER A 1 122 ? 45.403 30.107 10.325 1.00 8.13 122 SER A O 1
ATOM 798 N N . PRO A 1 123 ? 45.827 30.768 12.426 1.00 6.71 123 PRO A N 1
ATOM 799 C CA . PRO A 1 123 ? 45.054 31.989 12.255 1.00 6.45 123 PRO A CA 1
ATOM 800 C C . PRO A 1 123 ? 45.803 32.985 11.377 1.00 6.37 123 PRO A C 1
ATOM 801 O O . PRO A 1 123 ? 46.990 33.195 11.516 1.00 7.06 123 PRO A O 1
ATOM 805 N N . LEU A 1 124 ? 45.038 33.615 10.513 1.00 7.37 124 LEU A N 1
ATOM 806 C CA . LEU A 1 124 ? 45.499 34.708 9.687 1.00 7.57 124 LEU A CA 1
ATOM 807 C C . LEU A 1 124 ? 45.219 36.023 10.351 1.00 8.67 124 LEU A C 1
ATOM 808 O O . LEU A 1 124 ? 44.111 36.229 10.840 1.00 9.92 124 LEU A O 1
ATOM 813 N N . ALA A 1 125 ? 46.231 36.924 10.387 1.00 7.53 125 ALA A N 1
ATOM 814 C CA . ALA A 1 125 ? 46.084 38.265 10.992 1.00 8.30 125 ALA A CA 1
ATOM 815 C C . ALA A 1 125 ? 46.767 39.385 10.218 1.00 6.41 125 ALA A C 1
ATOM 816 O O . ALA A 1 125 ? 46.693 40.534 10.598 1.00 7.28 125 ALA A O 1
ATOM 818 N N . ALA A 1 126 ? 47.358 39.074 9.075 1.00 5.85 126 ALA A N 1
ATOM 819 C CA . ALA A 1 126 ? 47.960 40.128 8.240 1.00 5.88 126 ALA A CA 1
ATOM 820 C C . ALA A 1 126 ? 46.867 41.018 7.716 1.00 5.97 126 ALA A C 1
ATOM 821 O O . ALA A 1 126 ? 45.751 40.569 7.438 1.00 5.55 126 ALA A O 1
ATOM 823 N N . PRO A 1 127 ? 47.191 42.302 7.497 1.00 6.43 127 PRO A N 1
ATOM 824 C CA . PRO A 1 127 ? 46.199 43.234 6.917 1.00 6.78 127 PRO A CA 1
ATOM 825 C C . PRO A 1 127 ? 45.432 42.677 5.736 1.00 6.14 127 PRO A C 1
ATOM 826 O O . PRO A 1 127 ? 44.204 42.817 5.694 1.00 6.33 127 PRO A O 1
ATOM 830 N N . ALA A 1 128 ? 46.094 42.081 4.746 1.00 6.42 128 ALA A N 1
ATOM 831 C CA . ALA A 1 128 ? 45.359 41.608 3.594 1.00 6.99 128 ALA A CA 1
ATOM 832 C C . ALA A 1 128 ? 44.351 40.533 3.992 1.00 6.05 128 ALA A C 1
ATOM 833 O O . ALA A 1 128 ? 43.227 40.438 3.440 1.00 6.60 128 ALA A O 1
ATOM 835 N N . ASP A 1 129 ? 44.699 39.666 4.929 1.00 5.81 129 ASP A N 1
ATOM 836 C CA . ASP A 1 129 ? 43.819 38.603 5.395 1.00 5.98 129 ASP A CA 1
ATOM 837 C C . ASP A 1 129 ? 42.658 39.156 6.219 1.00 5.85 129 ASP A C 1
ATOM 838 O O . ASP A 1 129 ? 41.542 38.692 6.092 1.00 6.68 129 ASP A O 1
ATOM 843 N N . LEU A 1 130 ? 42.906 40.154 7.047 1.00 5.87 130 LEU A N 1
ATOM 844 C CA . LEU A 1 130 ? 41.824 40.821 7.762 1.00 6.52 130 LEU A CA 1
ATOM 845 C C . LEU A 1 130 ? 40.788 41.346 6.789 1.00 6.75 130 LEU A C 1
ATOM 846 O O . LEU A 1 130 ? 39.596 41.188 6.974 1.00 7.70 130 LEU A O 1
ATOM 851 N N . ALA A 1 131 ? 41.281 42.039 5.759 1.00 6.93 131 ALA A N 1
ATOM 852 C CA . ALA A 1 131 ? 40.383 42.657 4.777 1.00 7.13 131 ALA A CA 1
ATOM 853 C C . ALA A 1 131 ? 39.557 41.582 4.065 1.00 7.33 131 ALA A C 1
ATOM 854 O O . ALA A 1 131 ? 38.350 41.782 3.789 1.00 8.80 131 ALA A O 1
ATOM 856 N N . ARG A 1 132 ? 40.193 40.458 3.737 1.00 6.16 132 ARG A N 1
ATOM 857 C CA . ARG A 1 132 ? 39.490 39.421 2.979 1.00 7.16 132 ARG A CA 1
ATOM 858 C C . ARG A 1 132 ? 38.386 38.753 3.806 1.00 6.75 132 ARG A C 1
ATOM 859 O O . ARG A 1 132 ? 37.322 38.467 3.303 1.00 8.45 132 ARG A O 1
ATOM 867 N N . TYR A 1 133 ? 38.689 38.412 5.066 1.00 5.84 133 TYR A N 1
ATOM 868 C CA . TYR A 1 133 ? 37.815 37.555 5.838 1.00 5.93 133 TYR A CA 1
ATOM 869 C C . TYR A 1 133 ? 36.912 38.238 6.820 1.00 6.52 133 TYR A C 1
ATOM 870 O O . TYR A 1 133 ? 35.951 37.612 7.278 1.00 7.88 133 TYR A O 1
ATOM 879 N N . SER A 1 134 ? 37.140 39.498 7.155 1.00 5.54 134 SER A N 1
ATOM 880 C CA . SER A 1 134 ? 36.299 40.209 8.096 1.00 5.75 134 SER A CA 1
ATOM 881 C C . SER A 1 134 ? 34.950 40.529 7.466 1.00 6.46 134 SER A C 1
ATOM 882 O O . SER A 1 134 ? 34.847 40.872 6.314 1.00 7.99 134 SER A O 1
ATOM 885 N N . THR A 1 135 ? 33.890 40.496 8.297 1.00 6.42 135 THR A N 1
ATOM 886 C CA . THR A 1 135 ? 32.576 41.011 7.883 1.00 7.24 135 THR A CA 1
ATOM 887 C C . THR A 1 135 ? 32.404 42.476 8.198 1.00 6.62 135 THR A C 1
ATOM 888 O O . THR A 1 135 ? 31.383 43.044 7.803 1.00 7.88 135 THR A O 1
ATOM 895 N N . VAL A 1 136 ? 33.421 43.115 8.781 1.00 5.91 136 VAL A N 1
ATOM 896 C CA . VAL A 1 136 ? 33.430 44.535 9.129 1.00 6.46 136 VAL A CA 1
ATOM 897 C C . VAL A 1 136 ? 34.595 45.246 8.420 1.00 6.21 136 VAL A C 1
ATOM 898 O O . VAL A 1 136 ? 35.733 44.771 8.502 1.00 7.37 136 VAL A O 1
ATOM 902 N N . GLN A 1 137 ? 34.278 46.363 7.776 1.00 6.33 137 GLN A N 1
ATOM 903 C CA . GLN A 1 137 ? 35.258 47.166 7.093 1.00 7.24 137 GLN A CA 1
ATOM 904 C C . GLN A 1 137 ? 35.700 48.320 7.968 1.00 6.74 137 GLN A C 1
ATOM 905 O O . GLN A 1 137 ? 34.859 48.986 8.574 1.00 7.76 137 GLN A O 1
ATOM 911 N N . VAL A 1 138 ? 36.994 48.554 8.026 1.00 6.67 138 VAL A N 1
ATOM 912 C CA . VAL A 1 138 ? 37.541 49.643 8.817 1.00 7.07 138 VAL A CA 1
ATOM 913 C C . VAL A 1 138 ? 37.625 50.875 7.929 1.00 7.07 138 VAL A C 1
ATOM 914 O O . VAL A 1 138 ? 38.105 50.820 6.800 1.00 7.91 138 VAL A O 1
ATOM 918 N N . PRO A 1 139 ? 37.186 52.048 8.430 1.00 8.05 139 PRO A N 1
ATOM 919 C CA . PRO A 1 139 ? 37.171 53.236 7.609 1.00 8.61 139 PRO A CA 1
ATOM 92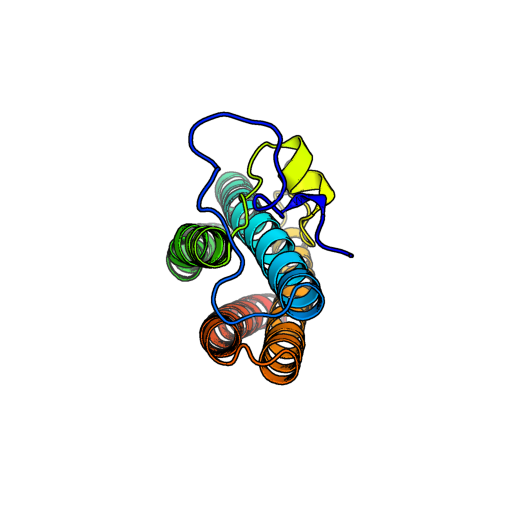0 C C . PRO A 1 139 ? 38.570 53.660 7.195 1.00 6.88 139 PRO A C 1
ATOM 921 O O . PRO A 1 139 ? 39.501 53.638 7.969 1.00 6.98 139 PRO A O 1
ATOM 928 N N . GLN A 1 140 ? 38.642 54.124 5.930 1.00 7.81 140 GLN A N 1
ATOM 929 C CA . GLN A 1 140 ? 39.802 54.809 5.414 1.00 8.14 140 GLN A CA 1
ATOM 930 C C . GLN A 1 140 ? 39.701 56.320 5.432 1.00 9.44 140 GLN A C 1
ATOM 931 O O . GLN A 1 140 ? 40.662 57.009 5.200 1.00 13.84 140 GLN A O 1
ATOM 937 N N . GLU A 1 141 ? 38.504 56.822 5.692 1.00 9.75 141 GLU A N 1
ATOM 938 C CA . GLU A 1 141 ? 38.256 58.273 5.755 1.00 10.32 141 GLU A CA 1
ATOM 939 C C . GLU A 1 141 ? 38.050 58.702 7.192 1.00 8.61 141 GLU A C 1
ATOM 940 O O . GLU A 1 141 ? 37.765 57.885 8.041 1.00 8.05 141 GLU A O 1
ATOM 951 N N . THR A 1 142 ? 38.172 60.012 7.388 1.00 8.23 142 THR A N 1
ATOM 952 C CA . THR A 1 142 ? 37.900 60.650 8.670 1.00 7.33 142 THR A CA 1
ATOM 953 C C . THR A 1 142 ? 36.442 60.955 8.755 1.00 7.53 142 THR A C 1
ATOM 954 O O . THR A 1 142 ? 35.935 61.813 8.028 1.00 9.65 142 THR A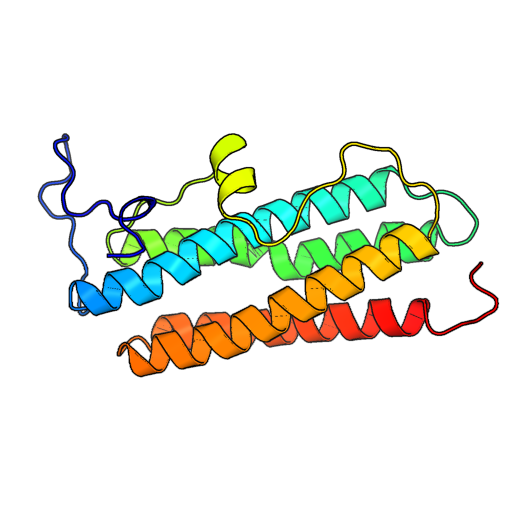 O 1
ATOM 958 N N . VAL A 1 143 ? 35.769 60.289 9.677 1.00 6.65 143 VAL A N 1
ATOM 959 C CA . VAL A 1 143 ? 34.324 60.445 9.928 1.00 6.93 143 VAL A CA 1
ATOM 960 C C . VAL A 1 143 ? 34.198 61.198 11.249 1.00 6.79 143 VAL A C 1
ATOM 961 O O . VAL A 1 143 ? 34.395 60.648 12.316 1.00 7.25 143 VAL A O 1
ATOM 965 N N . ARG A 1 144 ? 33.855 62.481 11.164 1.00 6.37 144 ARG A N 1
ATOM 966 C CA . ARG A 1 144 ? 33.683 63.320 12.350 1.00 6.87 144 ARG A CA 1
ATOM 967 C C . ARG A 1 144 ? 32.319 63.170 12.947 1.00 6.99 144 ARG A C 1
ATOM 968 O O . ARG A 1 144 ? 32.136 63.478 14.102 1.00 8.27 144 ARG A O 1
ATOM 976 N N . ASP A 1 145 ? 31.345 62.791 12.113 1.00 8.25 145 ASP A N 1
ATOM 977 C CA . ASP A 1 145 ? 29.907 62.844 12.394 1.00 8.77 145 ASP A CA 1
ATOM 978 C C . ASP A 1 145 ? 29.482 61.670 13.282 1.00 7.79 145 ASP A C 1
ATOM 979 O O . ASP A 1 145 ? 29.568 60.529 12.912 1.00 7.30 145 ASP A O 1
ATOM 984 N N . ALA A 1 146 ? 28.890 62.001 14.419 1.00 8.04 146 ALA A N 1
ATOM 985 C CA . ALA A 1 146 ? 28.405 61.027 15.402 1.00 8.31 146 ALA A CA 1
ATOM 986 C C . ALA A 1 146 ? 27.415 60.059 14.799 1.00 6.45 146 ALA A C 1
ATOM 987 O O . ALA A 1 146 ? 27.547 58.851 14.912 1.00 7.03 146 ALA A O 1
ATOM 989 N N . ARG A 1 147 ? 26.380 60.583 14.144 1.00 7.06 147 ARG A N 1
ATOM 990 C CA . ARG A 1 147 ? 25.373 59.715 13.585 1.00 7.74 147 ARG A CA 1
ATOM 991 C C . ARG 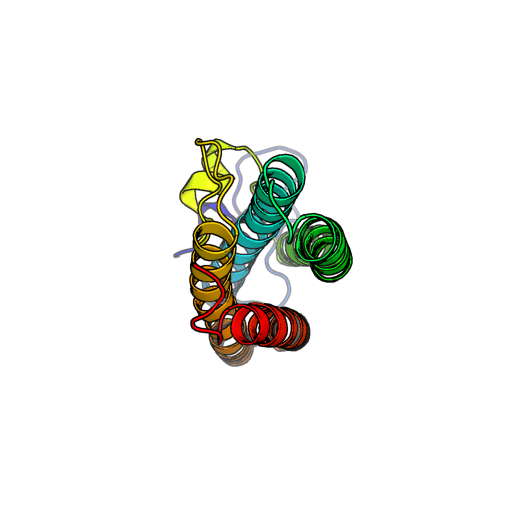A 1 147 ? 25.936 58.786 12.546 1.00 7.17 147 ARG A C 1
ATOM 992 O O . ARG A 1 147 ? 25.586 57.601 12.533 1.00 7.49 147 ARG A O 1
ATOM 1000 N N . THR A 1 148 ? 26.819 59.271 11.695 1.00 6.65 148 THR A N 1
ATOM 1001 C CA . THR A 1 148 ? 27.392 58.422 10.656 1.00 6.58 148 THR A CA 1
ATOM 1002 C C . THR A 1 1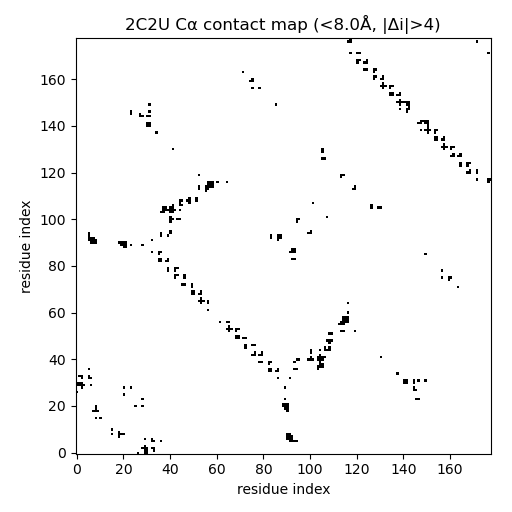48 ? 28.143 57.278 11.316 1.00 6.77 148 THR A C 1
ATOM 1003 O O . THR A 1 148 ? 28.030 56.117 10.899 1.00 7.37 148 THR A O 1
ATOM 1007 N N . GLN A 1 149 ? 28.975 57.583 12.328 1.00 6.16 149 GLN A N 1
ATOM 1008 C CA . GLN A 1 149 ? 29.728 56.524 13.001 1.00 5.90 149 GLN A CA 1
ATOM 1009 C C . GLN A 1 149 ? 28.812 55.502 13.629 1.00 5.78 149 GLN A C 1
ATOM 1010 O O . GLN A 1 149 ? 28.987 54.304 13.510 1.00 6.12 149 GLN A O 1
ATOM 1016 N N . VAL A 1 150 ? 27.853 55.997 14.399 1.00 6.38 150 VAL A N 1
ATOM 1017 C CA . VAL A 1 150 ? 26.985 55.108 15.183 1.00 6.32 150 VAL A CA 1
ATOM 1018 C C . VAL A 1 150 ? 26.135 54.258 14.288 1.00 5.70 150 VAL A C 1
ATOM 1019 O O . VAL A 1 150 ? 25.997 53.022 14.527 1.00 6.66 150 VAL A O 1
ATOM 1023 N N . ALA A 1 151 ? 25.547 54.828 13.237 1.00 6.44 151 ALA A N 1
ATOM 1024 C CA . ALA A 1 151 ? 24.716 54.026 12.357 1.00 7.40 151 ALA A CA 1
ATOM 1025 C C . ALA A 1 151 ? 25.518 52.937 11.682 1.00 6.69 151 ALA A C 1
ATOM 1026 O O . ALA A 1 151 ? 25.042 51.792 11.533 1.00 7.38 151 ALA A O 1
ATOM 1028 N N . ASP A 1 152 ? 26.762 53.236 11.297 1.00 6.60 152 ASP A N 1
ATOM 1029 C CA . ASP A 1 152 ? 27.640 52.268 10.679 1.00 6.18 152 ASP A CA 1
ATOM 1030 C C . ASP A 1 152 ? 27.944 51.138 11.633 1.00 5.80 152 ASP A C 1
ATOM 1031 O O . ASP A 1 152 ? 27.839 49.947 11.316 1.00 6.68 152 ASP A O 1
ATOM 1036 N N . LEU A 1 153 ? 28.323 51.487 12.863 1.00 5.83 153 LEU A N 1
ATOM 1037 C CA . LEU A 1 153 ? 28.599 50.483 13.864 1.00 6.01 153 LEU A CA 1
ATOM 1038 C C . LEU A 1 153 ? 27.372 49.637 14.178 1.00 6.24 153 LEU A C 1
ATOM 1039 O O . LEU A 1 153 ? 27.504 48.404 14.368 1.00 6.07 153 LEU A O 1
ATOM 1044 N N . VAL A 1 154 ? 26.175 50.227 14.283 1.00 5.74 154 VAL A N 1
ATOM 1045 C CA . VAL A 1 154 ? 25.006 49.412 14.574 1.00 6.30 154 VAL A CA 1
ATOM 1046 C C . VAL A 1 154 ? 24.752 48.393 13.466 1.00 6.59 154 VAL A C 1
ATOM 1047 O O . VAL A 1 154 ? 24.426 47.235 13.763 1.00 6.44 154 VAL A O 1
ATOM 1051 N N . GLN A 1 155 ? 24.914 48.785 12.210 1.00 6.73 155 GLN A N 1
ATOM 1052 C CA . GLN A 1 155 ? 24.757 47.815 11.128 1.00 6.75 155 GLN A CA 1
ATOM 1053 C C . GLN A 1 155 ? 25.805 46.696 11.271 1.00 6.62 155 GLN A C 1
ATOM 1054 O O . GLN A 1 155 ? 25.466 45.498 11.114 1.00 7.14 155 GLN A O 1
ATOM 1060 N N . ASP A 1 156 ? 27.054 47.040 11.560 1.00 5.97 156 ASP A N 1
ATOM 1061 C CA . ASP A 1 156 ? 28.074 46.040 11.765 1.00 6.48 156 ASP A CA 1
ATOM 1062 C C . ASP A 1 156 ? 27.679 45.061 12.899 1.00 6.23 156 ASP A C 1
ATOM 1063 O O . ASP A 1 156 ? 27.802 43.836 12.762 1.00 6.35 156 ASP A O 1
ATOM 1068 N N . LEU A 1 157 ? 27.272 45.611 14.039 1.00 5.81 157 LEU A N 1
ATOM 1069 C CA . LEU A 1 157 ? 27.031 44.795 15.222 1.00 6.22 157 LEU A CA 1
ATOM 1070 C C . LEU A 1 157 ? 25.784 43.935 15.041 1.00 6.09 157 LEU A C 1
ATOM 1071 O O . LEU A 1 157 ? 25.712 42.815 15.587 1.00 6.72 157 LEU A O 1
ATOM 1076 N N . SER A 1 158 ? 24.816 44.415 14.273 1.00 5.81 158 SER A N 1
ATOM 1077 C CA . SER A 1 158 ? 23.690 43.562 13.957 1.00 6.94 158 SER A CA 1
ATOM 1078 C C . SER A 1 158 ? 24.146 42.320 13.217 1.00 6.15 158 SER A C 1
ATOM 1079 O O . SER A 1 158 ? 23.740 41.196 13.555 1.00 6.79 158 SER A O 1
ATOM 1082 N N . ARG A 1 159 ? 25.016 42.518 12.225 1.00 6.03 159 ARG A N 1
ATOM 1083 C CA . ARG A 1 159 ? 25.543 41.380 11.465 1.00 6.71 159 ARG A CA 1
ATOM 1084 C C . ARG A 1 159 ? 26.411 40.493 12.289 1.00 5.98 159 ARG A C 1
ATOM 1085 O O . ARG A 1 159 ? 26.309 39.272 12.206 1.00 6.69 159 ARG A O 1
ATOM 1107 N N . VAL A 1 160 ? 27.284 41.062 13.101 1.00 5.43 160 VAL A N 1
ATOM 1108 C CA . VAL A 1 160 ? 28.219 40.265 13.883 1.00 5.49 160 VAL A CA 1
ATOM 1109 C C . VAL A 1 160 ? 27.537 39.480 14.959 1.00 5.03 160 VAL A C 1
ATOM 1110 O O . VAL A 1 160 ? 27.847 38.324 15.204 1.00 5.55 160 VAL A O 1
ATOM 1114 N N . GLY A 1 161 ? 26.538 40.074 15.605 1.00 5.51 161 GLY A N 1
ATOM 1115 C CA . GLY A 1 161 ? 25.811 39.359 16.670 1.00 5.91 161 GLY A CA 1
ATOM 1116 C C . GLY A 1 161 ? 24.998 38.193 16.128 1.00 5.95 161 GLY A C 1
ATOM 1117 O O . GLY A 1 161 ? 25.050 37.095 16.637 1.00 5.83 161 GLY A O 1
ATOM 1118 N N . LYS A 1 162 ? 24.276 38.443 15.047 1.00 6.01 162 LYS A N 1
ATOM 1119 C CA . LYS A 1 162 ? 23.572 37.352 14.372 1.00 6.68 162 LYS A CA 1
ATOM 1120 C C . LYS A 1 162 ? 24.567 36.306 13.894 1.00 5.67 162 LYS A C 1
ATOM 1121 O O . LYS A 1 162 ? 24.304 35.113 13.963 1.00 6.42 162 LYS A O 1
ATOM 1127 N N . GLY A 1 163 ? 25.710 36.730 13.381 1.00 6.11 163 GLY A N 1
ATOM 1128 C CA . GLY A 1 163 ? 26.761 35.822 12.938 1.00 5.99 163 GLY A CA 1
ATOM 1129 C C . GLY A 1 163 ? 27.183 34.892 14.057 1.00 5.30 163 GLY A C 1
ATOM 1130 O O . GLY A 1 163 ? 27.308 33.709 13.843 1.00 6.00 163 GLY A O 1
ATOM 1131 N N . TYR A 1 164 ? 27.427 35.423 15.264 1.00 5.45 164 TYR A N 1
ATOM 1132 C CA . TYR A 1 164 ? 27.828 34.540 16.367 1.00 5.36 164 TYR A CA 1
ATOM 1133 C C . TYR A 1 164 ? 26.721 33.580 16.746 1.00 4.97 164 TYR A C 1
ATOM 1134 O O . TYR A 1 164 ? 26.966 32.433 17.072 1.00 5.63 164 TYR A O 1
ATOM 1143 N N . ARG A 1 165 ? 25.450 34.027 16.746 1.00 5.26 165 ARG A N 1
ATOM 1144 C CA . ARG A 1 165 ? 24.322 33.118 17.058 1.00 5.58 165 ARG A CA 1
ATOM 1145 C C . ARG A 1 165 ? 24.307 31.978 16.001 1.00 5.09 165 ARG A C 1
ATOM 1146 O O . ARG A 1 165 ? 24.249 30.785 16.356 1.00 5.86 165 ARG A O 1
ATOM 1154 N N . ASP A 1 166 ? 24.347 32.344 14.723 1.00 5.70 166 ASP A N 1
ATOM 1155 C CA . ASP A 1 166 ? 24.317 31.366 13.666 1.00 6.08 166 ASP A CA 1
ATOM 1156 C C . ASP A 1 166 ? 25.524 30.441 13.742 1.00 6.08 166 ASP A C 1
ATOM 1157 O O . ASP A 1 166 ? 25.386 29.228 13.544 1.00 6.36 166 ASP A O 1
ATOM 1162 N N . ASP A 1 167 ? 26.688 31.017 13.990 1.00 6.00 167 ASP A N 1
ATOM 1163 C CA . ASP A 1 167 ? 27.909 30.222 14.057 1.00 5.89 167 ASP A CA 1
ATOM 1164 C C . ASP A 1 167 ? 27.923 29.294 15.250 1.00 5.83 167 ASP A C 1
ATOM 1165 O O . ASP A 1 167 ? 28.429 28.167 15.164 1.00 6.36 167 ASP A O 1
ATOM 1170 N N . SER A 1 168 ? 27.343 29.684 16.384 1.00 5.64 168 SER A N 1
ATOM 1171 C CA . SER A 1 168 ? 27.175 28.804 17.520 1.00 6.06 168 SER A CA 1
ATOM 1172 C C . SER A 1 168 ? 26.369 27.605 17.100 1.00 6.04 168 SER A C 1
ATOM 1173 O O . SER A 1 168 ? 26.746 26.473 17.370 1.00 6.28 168 SER A O 1
ATOM 1176 N N . GLN A 1 169 ? 25.216 27.832 16.457 1.00 6.16 169 GLN A N 1
ATOM 1177 C CA . GLN A 1 169 ? 24.376 26.685 16.019 1.00 6.26 169 GLN A CA 1
ATOM 1178 C C . GLN A 1 169 ? 25.139 25.800 15.054 1.00 6.83 169 GLN A C 1
ATOM 1179 O O . GLN A 1 169 ? 25.058 24.561 15.156 1.00 6.84 169 GLN A O 1
ATOM 1185 N N . ALA A 1 170 ? 25.895 26.406 14.141 1.00 6.27 170 ALA A N 1
ATOM 1186 C CA . ALA A 1 170 ? 26.659 25.595 13.190 1.00 7.12 170 ALA A CA 1
ATOM 1187 C C . ALA A 1 170 ? 27.726 24.760 13.870 1.00 6.52 170 ALA A C 1
ATOM 1188 O O . ALA A 1 170 ? 27.940 23.597 13.490 1.00 7.46 170 ALA A O 1
ATOM 1190 N N . CYS A 1 171 ? 28.416 25.314 14.856 1.00 6.16 171 CYS A N 1
ATOM 1191 C CA . CYS A 1 171 ? 29.406 24.580 15.551 1.00 6.52 171 CYS A CA 1
ATOM 1192 C C . CYS A 1 171 ? 28.837 23.437 16.357 1.00 7.03 171 CYS A C 1
ATOM 1193 O O . CYS A 1 171 ? 29.372 22.323 16.357 1.00 7.20 171 CYS A O 1
ATOM 1196 N N . ASP A 1 172 ? 27.728 23.697 17.008 1.00 7.11 172 ASP A N 1
ATOM 1197 C CA . ASP A 1 172 ? 27.079 22.623 17.751 1.00 7.89 172 ASP A CA 1
ATOM 1198 C C . ASP A 1 172 ? 26.655 21.484 16.828 1.00 7.48 172 ASP A C 1
ATOM 1199 O O . ASP A 1 172 ? 26.878 20.314 17.117 1.00 8.18 172 ASP A O 1
ATOM 1208 N N . GLU A 1 173 ? 26.168 21.816 15.652 1.00 8.04 173 GLU A N 1
ATOM 1209 C CA . GLU A 1 173 ? 25.752 20.804 14.685 1.00 8.60 173 GLU A CA 1
ATOM 1210 C C . GLU A 1 173 ? 26.939 20.036 14.158 1.00 8.05 173 GLU A C 1
ATOM 1211 O O . GLU A 1 173 ? 26.790 18.861 13.822 1.00 10.75 173 GLU A O 1
ATOM 1217 N N . ALA A 1 174 ? 28.105 20.669 14.077 1.00 7.91 174 ALA A N 1
ATOM 1218 C CA . ALA A 1 174 ? 29.362 20.042 13.665 1.00 7.44 174 ALA A CA 1
ATOM 1219 C C . ALA A 1 174 ? 30.059 19.320 14.819 1.00 6.61 174 ALA A C 1
ATOM 1220 O O . ALA A 1 174 ? 31.246 19.010 14.678 1.00 8.20 174 ALA A O 1
ATOM 1222 N N . ASN A 1 175 ? 29.378 19.061 15.923 1.00 7.17 175 ASN A N 1
ATOM 1223 C CA . ASN A 1 175 ? 29.949 18.328 17.053 1.00 7.03 175 ASN A CA 1
ATOM 1224 C C . ASN A 1 175 ? 31.051 19.061 17.777 1.00 6.49 175 ASN A C 1
ATOM 1225 O O . ASN A 1 175 ? 31.934 18.476 18.386 1.00 7.34 175 ASN A O 1
ATOM 1230 N N . ASP A 1 176 ? 30.922 20.385 17.759 1.00 6.39 176 ASP A N 1
ATOM 1231 C CA . ASP A 1 176 ? 31.829 21.254 18.488 1.00 5.88 176 ASP A CA 1
ATOM 1232 C C . ASP A 1 176 ? 31.025 22.224 19.383 1.00 6.59 176 ASP A C 1
ATOM 1233 O O . ASP A 1 176 ? 30.973 23.427 19.179 1.00 6.19 176 ASP A O 1
ATOM 1238 N N . PRO A 1 177 ? 30.468 21.658 20.474 1.00 7.03 177 PRO A N 1
ATOM 1239 C CA . PRO A 1 177 ? 29.803 22.483 21.458 1.00 7.21 177 PRO A CA 1
ATOM 1240 C C . PRO A 1 177 ? 30.731 23.420 22.221 1.00 6.29 177 PRO A C 1
ATOM 1241 O O . PRO A 1 177 ? 30.276 24.349 22.891 1.00 6.80 177 PRO A O 1
ATOM 1245 N N . VAL A 1 178 ? 32.002 23.141 22.158 1.00 6.58 178 VAL A N 1
ATOM 1246 C CA . VAL A 1 178 ? 33.008 23.896 22.854 1.00 6.77 178 VAL A CA 1
ATOM 1247 C C . VAL A 1 178 ? 33.199 25.283 22.215 1.00 6.18 178 VAL A C 1
ATOM 1248 O O . VAL A 1 178 ? 33.103 26.323 22.869 1.00 7.48 178 VAL A O 1
ATOM 1252 N N . THR A 1 179 ? 33.398 25.295 20.909 1.00 5.97 179 THR A N 1
ATOM 1253 C CA . THR A 1 179 ? 33.464 26.560 20.201 1.00 5.44 179 THR A CA 1
ATOM 1254 C C . THR A 1 179 ? 32.111 27.272 20.263 1.00 5.53 179 THR A C 1
ATOM 1255 O O . THR A 1 179 ? 32.057 28.486 20.386 1.00 6.14 179 THR A O 1
ATOM 1259 N N . ALA A 1 180 ? 31.015 26.510 20.146 1.00 5.24 180 ALA A N 1
ATOM 1260 C CA . ALA A 1 180 ? 29.713 27.163 20.240 1.00 5.65 180 ALA A CA 1
ATOM 1261 C C . ALA A 1 180 ? 29.524 27.948 21.516 1.00 5.09 180 ALA A C 1
ATOM 1262 O O . ALA A 1 180 ? 29.022 29.064 21.504 1.00 5.73 180 ALA A O 1
ATOM 1264 N N . ASP A 1 181 ? 29.973 27.381 22.614 1.00 5.76 181 ASP A N 1
ATOM 1265 C CA . ASP A 1 181 ? 29.909 28.007 23.903 1.00 7.72 181 ASP A CA 1
ATOM 1266 C C . ASP A 1 181 ? 30.677 29.319 23.928 1.00 6.18 181 ASP A C 1
ATOM 1267 O O . ASP A 1 181 ? 30.198 30.335 24.492 1.00 6.70 181 ASP A O 1
ATOM 1276 N N . MET A 1 182 ? 31.832 29.374 23.319 1.00 5.36 182 MET A N 1
ATOM 1277 C CA . MET A 1 182 ? 32.554 30.627 23.204 1.00 5.79 182 MET A CA 1
ATOM 1278 C C . MET A 1 182 ? 31.717 31.672 22.485 1.00 5.24 182 MET A C 1
ATOM 1279 O O . MET A 1 182 ? 31.601 32.833 22.915 1.00 5.86 182 MET A O 1
ATOM 1284 N N . TYR A 1 183 ? 31.146 31.289 21.346 1.00 5.14 183 TYR A N 1
ATOM 1285 C CA . TYR A 1 183 ? 30.353 32.181 20.554 1.00 4.92 183 TYR A CA 1
ATOM 1286 C C . TYR A 1 183 ? 29.104 32.666 21.264 1.00 5.39 183 TYR A C 1
ATOM 1287 O O . TYR A 1 183 ? 28.687 33.823 21.042 1.00 5.82 183 TYR A O 1
ATOM 1296 N N . ASN A 1 184 ? 28.491 31.862 22.108 1.00 5.67 184 ASN A N 1
ATOM 1297 C CA . ASN A 1 184 ? 27.334 32.300 22.831 1.00 6.21 184 ASN A CA 1
ATOM 1298 C C . ASN A 1 184 ? 27.693 33.472 23.709 1.00 6.30 184 ASN A C 1
ATOM 1299 O O . ASN A 1 184 ? 26.931 34.462 23.814 1.00 7.99 184 ASN A O 1
ATOM 1304 N N . GLY A 1 185 ? 28.847 33.435 24.376 1.00 5.82 185 GLY A N 1
ATOM 1305 C CA . GLY A 1 185 ? 29.245 34.601 25.145 1.00 6.77 185 GLY A CA 1
ATOM 1306 C C . GLY A 1 185 ? 29.614 35.823 24.347 1.00 6.30 185 GLY A C 1
ATOM 1307 O O . GLY A 1 185 ? 29.278 36.952 24.707 1.00 7.09 185 GLY A O 1
ATOM 1308 N N . TYR A 1 186 ? 30.267 35.612 23.212 1.00 6.05 186 TYR A N 1
ATOM 1309 C CA . TYR A 1 186 ? 30.623 36.763 22.375 1.00 6.13 186 TYR A CA 1
ATOM 1310 C C . TYR A 1 186 ? 29.394 37.441 21.804 1.00 5.85 186 TYR A C 1
ATOM 1311 O O . TYR A 1 186 ? 29.317 38.678 21.728 1.00 6.02 186 TYR A O 1
ATOM 1320 N N . ALA A 1 187 ? 28.380 36.632 21.439 1.00 5.50 187 ALA A N 1
ATOM 1321 C CA . ALA A 1 187 ? 27.146 37.217 20.915 1.00 5.63 187 ALA A CA 1
ATOM 1322 C C . ALA A 1 187 ? 26.487 38.101 21.982 1.00 5.67 187 ALA A C 1
ATOM 1323 O O . ALA A 1 187 ? 26.003 39.177 21.690 1.00 6.13 187 ALA A O 1
ATOM 1325 N N . ALA A 1 188 ? 26.453 37.623 23.216 1.00 5.55 188 ALA A N 1
ATOM 1326 C CA . ALA A 1 188 ? 25.815 38.425 24.268 1.00 6.62 188 ALA A CA 1
ATOM 1327 C C . ALA A 1 188 ? 26.489 39.789 24.361 1.00 5.45 188 ALA A C 1
ATOM 1328 O O . ALA A 1 188 ? 25.828 40.819 24.523 1.00 6.01 188 ALA A O 1
ATOM 1330 N N . THR A 1 189 ? 27.810 39.805 24.322 1.00 5.50 189 THR A N 1
ATOM 1331 C CA . THR A 1 189 ? 28.551 41.060 24.410 1.00 5.41 189 THR A CA 1
ATOM 1332 C C . THR A 1 189 ? 28.250 41.972 23.239 1.00 5.24 189 THR A C 1
ATOM 1333 O O . THR A 1 189 ? 28.010 43.181 23.404 1.00 5.42 189 THR A O 1
ATOM 1337 N N . ILE A 1 190 ? 28.334 41.429 22.009 1.00 4.84 190 ILE A N 1
ATOM 1338 C CA . ILE A 1 190 ? 28.052 42.219 20.830 1.00 5.04 190 ILE A CA 1
ATOM 1339 C C . ILE A 1 190 ? 26.629 42.760 20.845 1.00 5.49 190 ILE A C 1
ATOM 1340 O O . ILE A 1 190 ? 26.394 43.939 20.511 1.00 5.47 190 ILE A O 1
ATOM 1345 N N . ASP A 1 191 ? 25.656 41.930 21.247 1.00 4.83 191 ASP A N 1
ATOM 1346 C CA . ASP A 1 191 ? 24.265 42.330 21.272 1.00 4.55 191 ASP A CA 1
ATOM 1347 C C . ASP A 1 191 ? 24.060 43.477 22.288 1.00 5.30 191 ASP A C 1
ATOM 1348 O O . ASP A 1 191 ? 23.247 44.377 22.075 1.00 5.36 191 ASP A O 1
ATOM 1353 N N . LYS A 1 192 ? 24.774 43.470 23.397 1.00 5.31 192 LYS A N 1
ATOM 1354 C CA . LYS A 1 192 ? 24.721 44.531 24.398 1.00 6.04 192 LYS A CA 1
ATOM 1355 C C . LYS A 1 192 ? 25.234 45.825 23.811 1.00 5.85 192 LYS A C 1
ATOM 1356 O O . LYS A 1 192 ? 24.613 46.900 23.952 1.00 5.86 192 LYS A O 1
ATOM 1367 N N . ILE A 1 193 ? 26.409 45.773 23.155 1.00 5.20 193 ILE A N 1
ATOM 1368 C CA . ILE A 1 193 ? 26.994 46.967 22.568 1.00 4.93 193 ILE A CA 1
ATOM 1369 C C . ILE A 1 193 ? 26.052 47.541 21.509 1.00 5.20 193 ILE A C 1
ATOM 1370 O O . ILE A 1 193 ? 25.852 48.743 21.407 1.00 5.54 193 ILE A O 1
ATOM 1375 N N . ARG A 1 194 ? 25.492 46.632 20.687 1.00 5.15 194 ARG A N 1
ATOM 1376 C CA . ARG A 1 194 ? 24.494 47.044 19.702 1.00 5.34 194 ARG A CA 1
ATOM 1377 C C . ARG A 1 194 ? 23.358 47.839 20.292 1.00 5.42 194 ARG A C 1
ATOM 1378 O O . ARG A 1 194 ? 22.956 48.876 19.763 1.00 5.52 194 ARG A O 1
ATOM 1386 N N . TRP A 1 195 ? 22.798 47.324 21.378 1.00 5.32 195 TRP A N 1
ATOM 1387 C CA . TRP A 1 195 ? 21.688 48.027 22.049 1.00 5.53 195 TRP A CA 1
ATOM 1388 C C . TRP A 1 195 ? 22.113 49.436 22.417 1.00 5.45 195 TRP A C 1
ATOM 1389 O O . TRP A 1 195 ? 21.378 50.359 22.155 1.00 5.55 195 TRP A O 1
ATOM 1400 N N . MET A 1 196 ? 23.256 49.564 23.070 1.00 4.90 196 MET A N 1
ATOM 1401 C CA . MET A 1 196 ? 23.650 50.877 23.563 1.00 5.52 196 MET A CA 1
ATOM 1402 C C . MET A 1 196 ? 23.802 51.857 22.447 1.00 4.97 196 MET A C 1
ATOM 1403 O O . MET A 1 196 ? 23.350 53.004 22.496 1.00 5.85 196 MET A O 1
ATOM 1408 N N . LEU A 1 197 ? 24.511 51.456 21.370 1.00 5.04 197 LEU A N 1
ATOM 1409 C CA . LEU A 1 197 ? 24.709 52.349 20.239 1.00 5.90 197 LEU A CA 1
ATOM 1410 C C . LEU A 1 197 ? 23.385 52.692 19.533 1.00 5.57 197 LEU A C 1
ATOM 1411 O O . LEU A 1 197 ? 23.176 53.829 19.145 1.00 6.28 197 LEU A O 1
ATOM 1416 N N . GLN A 1 198 ? 22.541 51.682 19.362 1.00 5.93 198 GLN A N 1
ATOM 1417 C CA . GLN A 1 198 ? 21.267 51.917 18.711 1.00 6.89 198 GLN A CA 1
ATOM 1418 C C . GLN A 1 198 ? 20.438 52.901 19.550 1.00 6.68 198 GLN A C 1
ATOM 1419 O O . GLN A 1 198 ? 19.751 53.782 18.996 1.00 7.79 198 GLN A O 1
ATOM 1425 N N . ALA A 1 199 ? 20.480 52.782 20.878 1.00 6.24 199 ALA A N 1
ATOM 1426 C CA . ALA A 1 199 ? 19.748 53.692 21.746 1.00 6.55 199 ALA A CA 1
ATOM 1427 C C . ALA A 1 199 ? 20.230 55.131 21.565 1.00 6.15 199 ALA A C 1
ATOM 1428 O O . ALA A 1 199 ? 19.415 56.032 21.512 1.00 6.78 199 ALA A O 1
ATOM 1430 N N . ILE A 1 200 ? 21.549 55.334 21.495 1.00 6.55 200 ILE A N 1
ATOM 1431 C CA . ILE A 1 200 ? 22.096 56.681 21.404 1.00 8.03 200 ILE A CA 1
ATOM 1432 C C . ILE A 1 200 ? 21.538 57.368 20.149 1.00 8.03 200 ILE A C 1
ATOM 1433 O O . ILE A 1 200 ? 21.299 58.580 20.179 1.00 10.16 200 ILE A O 1
ATOM 1438 N N . MET A 1 201 ? 21.448 56.621 19.044 1.00 8.16 201 MET A N 1
ATOM 1439 C CA . MET A 1 201 ? 21.057 57.245 17.780 1.00 9.09 201 MET A CA 1
ATOM 1440 C C . MET A 1 201 ? 19.553 57.287 17.546 1.00 9.30 201 MET A C 1
ATOM 1441 O O . MET A 1 201 ? 19.081 57.792 16.500 1.00 10.16 201 MET A O 1
ATOM 1446 N N . ASP A 1 202 ? 18.761 56.755 18.475 1.00 8.31 202 ASP A N 1
ATOM 1447 C CA . ASP A 1 202 ? 17.309 56.754 18.344 1.00 8.16 202 ASP A CA 1
ATOM 1448 C C . ASP A 1 202 ? 16.797 58.131 18.846 1.00 8.74 202 ASP A C 1
ATOM 1449 O O . ASP A 1 202 ? 16.208 58.225 19.937 1.00 9.74 202 ASP A O 1
ATOM 1454 N N . ASP A 1 203 ? 17.069 59.160 18.042 1.00 8.99 203 ASP A N 1
ATOM 1455 C CA . ASP A 1 203 ? 16.920 60.535 18.463 1.00 8.71 203 ASP A CA 1
ATOM 1456 C C . ASP A 1 203 ? 17.020 61.447 17.261 1.00 10.06 203 ASP A C 1
ATOM 1457 O O . ASP A 1 203 ? 18.062 61.590 16.668 1.00 12.14 203 ASP A O 1
ATOM 1462 N N . GLU A 1 204 ? 15.939 62.112 16.948 1.00 12.36 204 GLU A N 1
ATOM 1463 C CA . GLU A 1 204 ? 15.900 63.064 15.831 1.00 14.69 204 GLU A CA 1
ATOM 1464 C C . GLU A 1 204 ? 16.770 64.283 16.062 1.00 15.43 204 GLU A C 1
ATOM 1465 O O . GLU A 1 204 ? 17.059 65.013 15.093 1.00 18.73 204 GLU A O 1
ATOM 1471 N N . ARG A 1 205 ? 17.117 64.582 17.313 1.00 14.78 205 ARG A N 1
ATOM 1472 C CA . ARG A 1 205 ? 17.999 65.728 17.613 1.00 14.36 205 ARG A CA 1
ATOM 1473 C C . ARG A 1 205 ? 19.440 65.403 17.365 1.00 14.35 205 ARG A C 1
ATOM 1474 O O . ARG A 1 205 ? 20.283 66.332 17.424 1.00 15.64 205 ARG A O 1
ATOM 1489 N N . LEU A 1 206 ? 19.797 64.129 17.173 1.00 14.78 206 LEU A N 1
ATOM 1490 C CA . LEU A 1 206 ? 21.106 63.792 16.730 1.00 14.98 206 LEU A CA 1
ATOM 1491 C C . LEU A 1 206 ? 21.059 63.976 15.192 1.00 15.42 206 LEU A C 1
ATOM 1492 O O . LEU A 1 206 ? 20.367 63.233 14.473 1.00 16.20 206 LEU A O 1
ATOM 1497 N N . ASP A 1 207 ? 21.723 64.998 14.665 0.50 12.06 207 ASP A N 1
ATOM 1498 C CA . ASP A 1 207 ? 21.618 65.289 13.227 0.50 13.94 207 ASP A CA 1
ATOM 1499 C C . ASP A 1 207 ? 22.124 64.143 12.362 0.50 14.37 207 ASP A C 1
ATOM 1500 O O . ASP A 1 207 ? 23.078 63.435 12.751 0.50 12.72 207 ASP A O 1
#

B-factor: mean 11.29, std 8.81, range [3.77, 65.3]

Solvent-accessible surface area: 9637 Å² total; per-residue (Å²): 74,56,0,93,62,1,16,8,20,124,97,93,81,122,154,24,105,162,52,93,14,124,108,10,122,73,171,33,0,13,58,0,0,59,5,0,0,47,4,4,0,2,5,26,4,2,67,71,5,0,40,52,7,11,163,15,2,156,54,169,58,70,153,82,0,39,91,18,0,55,94,5,14,70,71,8,94,76,7,22,92,80,0,19,115,32,0,82,62,0,4,6,51,43,43,58,52,110,78,38,16,84,182,41,22,56,4,157,52,25,176,134,76,27,114,68,9,63,70,0,0,40,43,0,18,90,6,0,41,130,5,3,124,17,4,120,48,11,6,111,30,0,71,150,10,93,0,76,70,0,1,100,41,0,83,40,27,11,64,34,5,69,92,1,84,147,53,0,75,56,68,40,123,73,178,201,14,139